Protein 7VKB (pdb70)

Radius of gyration: 20.87 Å; Cα contacts (8 Å, |Δi|>4): 615; chains: 2; bounding box: 50×52×62 Å

Nearest PDB structures (foldseek):
  7vkb-assembly1_A  TM=1.003E+00  e=1.085E-49  Legionella pneumophila subsp. pneumophila str. Philadelphia 1
  7wcf-assembly1_A  TM=9.765E-01  e=5.681E-43  Legionella pneumophila subsp. pneumophila str. Philadelphia 1
  7vkc-assembly1_A  TM=9.688E-01  e=3.274E-42  Legionella pneumophila subsp. pneumophila str. Philadelphia 1
  4pu4-assembly1_B  TM=8.091E-01  e=1.555E-13  Shewanella oneidensis MR-1
  4pu4-assembly1_A  TM=8.116E-01  e=9.500E-13  Shewanella oneidensis MR-1

Organism: Legionella pneumophila subsp. pneumophila (strain Philadelphia 1 / ATCC 33152 / DSM 7513) (NCBI:txid272624)

Secondary structure (DSSP, 8-state):
---GGGS--EEEEEETTTTEEEEESSS-SEEEE---SSSTTHHHHHHH--HHHHTT-----EEEEE-TTS-EEEEEE-SSEETTTEE-EEEEHHHHHT--STTTTS---HHHHHHHHH-SSHHHHHHHHHHHHHHHHHTT----GGG-EEEEETTEEEEPPP-S---HHHHSSS---S-SS-BTTBSSS--HHIIIIIIIIIIT---HHHHHHHHHHHHHHHHHHHHHHHTSSS----HHHHHHHHHHHHHTTTT-/-EEEEEETTEEEEEEEE-TTS-EEEEE-TT--SS-SS---TTSSEEEESSS-HHHHTTS-----HHHHHHS---TT-HHHHHHHHTTS-STTEEEEE--

InterPro domains:
  IPR012893 HipA-like, C-terminal [PF07804] (53-277)
  IPR052028 HipA Serine/Threonine-Protein Kinase [PTHR37419] (45-301)

Solvent-accessible surface area: 17505 Å² total

B-factor: mean 46.26, std 13.0, range [27.28, 160.45]

Sequence (355 aa):
KSVQGVQKKLSAKLKIKEGCFEIVDQYGQYILKPQSDIYPELPENEAITTLAKTIGLEVPVHGLVYSKDNSLTYFIKRFDRIGHNKKLALEDFAQLSGEDRHTKYKSSEKVIAVIEQFCTFPKIEFVKLFKLTLFNFLVGNEDHLKNFSLITKDRKISISPAYDLLNSTIAQKNTKEELALPLKGKKNNLTKSDFLKYFAIEKLGLNQNVIDGIVQEFHQVIPKWQELIGFSFLSQEQEKYLELLEQRCKRLNFFDRKAYVSVSGIKAGILEELQGGTYQFTYFEDYHGAPVSLTPLKNKVYDFDVFPPFFEGLLPEGILEALLRKYKIDKNDYFGQLILVGQDVVGAVTIEEIR

Structure (mmCIF, N/CA/C/O backbone):
data_7VKB
#
_entry.id   7VKB
#
_cell.length_a   45.220
_cell.length_b   45.220
_cell.length_c   394.550
_cell.angle_alpha   90.000
_cell.angle_beta   90.000
_cell.angle_gamma   90.000
#
_symmetry.space_group_name_H-M   'P 41 21 2'
#
loop_
_entity.id
_entity.type
_entity.pdbx_description
1 polymer 'HipA_C domain-containing protein'
2 polymer 'HipA (Persistence to inhibition of murein or DNA biosynthesis)'
3 non-polymer 'SODIUM ION'
4 non-polymer DI(HYDROXYETHYL)ETHER
5 water water
#
loop_
_atom_site.group_PDB
_atom_site.id
_atom_site.type_symbol
_atom_site.label_atom_id
_atom_site.label_alt_id
_atom_site.label_comp_id
_atom_site.label_asym_id
_atom_site.label_entity_id
_atom_site.label_seq_id
_atom_site.pdbx_PDB_ins_code
_atom_site.Cartn_x
_atom_site.Cartn_y
_atom_site.Cartn_z
_atom_site.occupancy
_atom_site.B_iso_or_equiv
_atom_site.auth_seq_id
_atom_site.auth_comp_id
_atom_site.auth_asym_id
_atom_site.auth_atom_id
_atom_site.pdbx_PDB_model_num
ATOM 1 N N . LYS A 1 57 ? 36.137 5.994 70.522 1.00 59.65 52 LYS A N 1
ATOM 2 C CA . LYS A 1 57 ? 37.331 6.592 69.942 1.00 59.70 52 LYS A CA 1
ATOM 3 C C . LYS A 1 57 ? 38.011 7.542 70.930 1.00 65.93 52 LYS A C 1
ATOM 4 O O . LYS A 1 57 ? 37.507 7.774 72.034 1.00 62.45 52 LYS A O 1
ATOM 18 N N . SER A 1 59 ? 38.352 10.983 71.903 1.00 55.69 54 SER A N 1
ATOM 19 C CA . SER A 1 59 ? 37.591 12.205 71.695 1.00 53.92 54 SER A CA 1
ATOM 20 C C . SER A 1 59 ? 38.351 13.388 72.285 1.00 54.07 54 SER A C 1
ATOM 21 O O . SER A 1 59 ? 38.934 13.290 73.369 1.00 51.60 54 SER A O 1
ATOM 24 N N . VAL A 1 60 ? 38.343 14.511 71.566 1.00 42.34 55 VAL A N 1
ATOM 25 C CA . VAL A 1 60 ? 39.036 15.695 72.062 1.00 43.08 55 VAL A CA 1
ATOM 26 C C . VAL A 1 60 ? 38.331 16.248 73.302 1.00 44.76 55 VAL A C 1
ATOM 27 O O . VAL A 1 60 ? 38.983 16.670 74.264 1.00 51.84 55 VAL A O 1
ATOM 31 N N . GLN A 1 61 ? 36.992 16.219 73.314 1.00 41.92 56 GLN A N 1
ATOM 32 C CA . GLN A 1 61 ? 36.217 16.768 74.426 1.00 50.67 56 GLN A CA 1
ATOM 33 C C . GLN A 1 61 ? 36.294 15.922 75.699 1.00 48.75 56 GLN A C 1
ATOM 34 O O . GLN A 1 61 ? 35.980 16.429 76.782 1.00 50.79 56 GLN A O 1
ATOM 36 N N . GLY A 1 62 ? 36.700 14.653 75.610 1.00 51.73 57 GLY A N 1
ATOM 37 C CA . GLY A 1 62 ? 36.797 13.843 76.821 1.00 49.30 57 GLY A CA 1
ATOM 38 C C . GLY A 1 62 ? 37.932 14.236 77.749 1.00 51.90 57 GLY A C 1
ATOM 39 O O . GLY A 1 62 ? 37.878 13.938 78.948 1.00 53.30 57 GLY A O 1
ATOM 40 N N . VAL A 1 63 ? 38.953 14.900 77.225 1.00 49.55 58 VAL A N 1
ATOM 41 C CA . VAL A 1 63 ? 40.145 15.252 77.989 1.00 44.68 58 VAL A CA 1
ATOM 42 C C . VAL A 1 63 ? 40.125 16.718 78.432 1.00 46.19 58 VAL A C 1
ATOM 43 O O . VAL A 1 63 ? 41.178 17.306 78.706 1.00 51.23 58 VAL A O 1
ATOM 47 N N . GLN A 1 64 ? 38.952 17.323 78.493 1.00 43.96 59 GLN A N 1
ATOM 48 C CA . GLN A 1 64 ? 38.822 18.697 78.944 1.00 48.53 59 GLN A CA 1
ATOM 49 C C . GLN A 1 64 ? 37.817 18.759 80.083 1.00 41.94 59 GLN A C 1
ATOM 50 O O . GLN A 1 64 ? 36.794 18.065 80.070 1.00 43.25 59 GLN A O 1
ATOM 56 N N . LYS A 1 65 ? 38.129 19.571 81.084 1.00 41.98 60 LYS A N 1
ATOM 57 C CA . LYS A 1 65 ? 37.233 19.743 82.216 1.00 43.25 60 LYS A CA 1
ATOM 58 C C . LYS A 1 65 ? 36.068 20.671 81.887 1.00 41.90 60 LYS A C 1
ATOM 59 O O . LYS A 1 65 ? 36.175 21.586 81.063 1.00 39.80 60 LYS A O 1
ATOM 65 N N . LYS A 1 66 ? 34.937 20.407 82.539 1.00 40.89 61 LYS A N 1
ATOM 66 C CA . LYS A 1 66 ? 33.745 21.254 82.499 1.00 36.09 61 LYS A CA 1
ATOM 67 C C . LYS A 1 66 ? 33.460 21.651 83.940 1.00 39.19 61 LYS A C 1
ATOM 68 O O . LYS A 1 66 ? 32.879 20.858 84.681 1.00 45.67 61 LYS A O 1
ATOM 74 N N . LEU A 1 67 ? 33.863 22.859 84.339 1.00 31.47 62 LEU A N 1
ATOM 75 C CA . LEU A 1 67 ? 33.762 23.302 85.725 1.00 35.82 62 LEU A CA 1
ATOM 76 C C . LEU A 1 67 ? 32.501 24.139 85.920 1.00 41.10 62 LEU A C 1
ATOM 77 O O . LEU A 1 67 ? 32.241 25.066 85.145 1.00 36.14 62 LEU A O 1
ATOM 82 N N . SER A 1 68 ? 31.727 23.823 86.960 1.00 32.70 63 SER A N 1
ATOM 83 C CA . SER A 1 68 ? 30.591 24.670 87.314 1.00 33.91 63 SER A CA 1
ATOM 84 C C . SER A 1 68 ? 31.080 25.998 87.870 1.00 34.61 63 SER A C 1
ATOM 85 O O . SER A 1 68 ? 32.096 26.062 88.562 1.00 40.16 63 SER A O 1
ATOM 88 N N . ALA A 1 69 ? 30.347 27.072 87.574 1.00 34.32 64 ALA A N 1
ATOM 89 C CA . ALA A 1 69 ? 30.778 28.372 88.065 1.00 35.88 64 ALA A CA 1
ATOM 90 C C . ALA A 1 69 ? 29.574 29.269 88.257 1.00 36.99 64 ALA A C 1
ATOM 91 O O . ALA A 1 69 ? 28.543 29.108 87.603 1.00 35.82 64 ALA A O 1
ATOM 93 N N . LYS A 1 70 ? 29.722 30.201 89.181 1.00 38.90 65 LYS A N 1
ATOM 94 C CA . LYS A 1 70 ? 28.769 31.275 89.404 1.00 43.07 65 LYS A CA 1
ATOM 95 C C . LYS A 1 70 ? 29.361 32.579 88.902 1.00 42.91 65 LYS A C 1
ATOM 96 O O . LYS A 1 70 ? 30.565 32.816 89.028 1.00 44.50 65 LYS A O 1
ATOM 102 N N . LEU A 1 71 ? 28.512 33.423 88.335 1.00 45.42 66 LEU A N 1
ATOM 103 C CA . LEU A 1 71 ? 28.916 34.767 87.949 1.00 49.12 66 LEU A CA 1
ATOM 104 C C . LEU A 1 71 ? 28.721 35.676 89.147 1.00 52.91 66 LEU A C 1
ATOM 105 O O . LEU A 1 71 ? 27.588 35.911 89.574 1.00 57.05 66 LEU A O 1
ATOM 110 N N . LYS A 1 72 ? 29.825 36.161 89.707 1.00 50.50 67 LYS A N 1
ATOM 111 C CA . LYS A 1 72 ? 29.750 37.200 90.728 1.00 65.08 67 LYS A CA 1
ATOM 112 C C . LYS A 1 72 ? 29.306 38.481 90.040 1.00 66.14 67 LYS A C 1
ATOM 113 O O . LYS A 1 72 ? 30.079 39.096 89.304 1.00 64.08 67 LYS A O 1
ATOM 119 N N . ILE A 1 73 ? 28.052 38.862 90.247 1.00 69.70 68 ILE A N 1
ATOM 120 C CA . ILE A 1 73 ? 27.451 39.930 89.455 1.00 73.24 68 ILE A CA 1
ATOM 121 C C . ILE A 1 73 ? 28.150 41.267 89.699 1.00 74.77 68 ILE A C 1
ATOM 122 O O . ILE A 1 73 ? 28.372 42.041 88.759 1.00 69.68 68 ILE A O 1
ATOM 127 N N . LYS A 1 74 ? 28.540 41.543 90.948 1.00 68.65 69 LYS A N 1
ATOM 128 C CA . LYS A 1 74 ? 29.091 42.855 91.288 1.00 70.09 69 LYS A CA 1
ATOM 129 C C . LYS A 1 74 ? 30.474 43.056 90.681 1.00 66.59 69 LYS A C 1
ATOM 130 O O . LYS A 1 74 ? 30.821 44.167 90.261 1.00 58.77 69 LYS A O 1
ATOM 136 N N . GLU A 1 75 ? 31.298 42.018 90.675 1.00 65.70 70 GLU A N 1
ATOM 137 C CA . GLU A 1 75 ? 32.504 42.051 89.872 1.00 69.53 70 GLU A CA 1
ATOM 138 C C . GLU A 1 75 ? 32.166 41.490 88.496 1.00 70.31 70 GLU A C 1
ATOM 139 O O . GLU A 1 75 ? 31.020 41.144 88.203 1.00 72.46 70 GLU A O 1
ATOM 145 N N . GLY A 1 76 ? 33.144 41.432 87.615 1.00 72.24 71 GLY A N 1
ATOM 146 C CA . GLY A 1 76 ? 32.845 40.838 86.330 1.00 67.46 71 GLY A CA 1
ATOM 147 C C . GLY A 1 76 ? 33.538 39.507 86.184 1.00 67.86 71 GLY A C 1
ATOM 148 O O . GLY A 1 76 ? 34.175 39.245 85.159 1.00 68.40 71 GLY A O 1
ATOM 149 N N . CYS A 1 77 ? 33.436 38.657 87.205 1.00 64.59 72 CYS A N 1
ATOM 150 C CA . CYS A 1 77 ? 34.290 37.483 87.267 1.00 61.89 72 CYS A CA 1
ATOM 151 C C . CYS A 1 77 ? 33.519 36.276 87.785 1.00 55.95 72 CYS A C 1
ATOM 152 O O . CYS A 1 77 ? 32.461 36.395 88.410 1.00 50.49 72 CYS A O 1
ATOM 155 N N . PHE A 1 78 ? 34.079 35.105 87.509 1.00 48.34 73 PHE A N 1
ATOM 156 C CA . PHE A 1 78 ? 33.459 33.828 87.824 1.00 45.75 73 PHE A CA 1
ATOM 157 C C . PHE A 1 78 ? 34.077 33.223 89.078 1.00 51.42 73 PHE A C 1
ATOM 158 O O . PHE A 1 78 ? 35.282 33.344 89.312 1.00 52.83 73 PHE A O 1
ATOM 166 N N . GLU A 1 79 ? 33.241 32.570 89.878 1.00 46.09 74 GLU A N 1
ATOM 167 C CA . GLU A 1 79 ? 33.681 31.744 90.996 1.00 51.42 74 GLU A CA 1
ATOM 168 C C . GLU A 1 79 ? 33.379 30.287 90.693 1.00 44.07 74 GLU A C 1
ATOM 169 O O . GLU A 1 79 ? 32.215 29.921 90.513 1.00 42.80 74 GLU A O 1
ATOM 175 N N . ILE A 1 80 ? 34.423 29.460 90.649 1.00 39.10 75 ILE A N 1
ATOM 176 C CA . ILE A 1 80 ? 34.242 28.034 90.412 1.00 39.72 75 ILE A CA 1
ATOM 177 C C . ILE A 1 80 ? 33.604 27.390 91.638 1.00 43.60 75 ILE A C 1
ATOM 178 O O . ILE A 1 80 ? 34.008 27.653 92.781 1.00 38.93 75 ILE A O 1
ATOM 183 N N . VAL A 1 81 ? 32.616 26.523 91.401 1.00 39.04 76 VAL A N 1
ATOM 184 C CA . VAL A 1 81 ? 31.909 25.807 92.454 1.00 40.76 76 VAL A CA 1
ATOM 185 C C . VAL A 1 81 ? 31.803 24.343 92.042 1.00 45.82 76 VAL A C 1
ATOM 186 O O . VAL A 1 81 ? 31.935 23.987 90.868 1.00 44.19 76 VAL A O 1
ATOM 190 N N . ASP A 1 82 ? 31.578 23.487 93.040 1.00 47.96 77 ASP A N 1
ATOM 191 C CA . ASP A 1 82 ? 31.285 22.081 92.773 1.00 50.31 77 ASP A CA 1
ATOM 192 C C . ASP A 1 82 ? 29.832 21.871 92.362 1.00 45.36 77 ASP A C 1
ATOM 193 O O . ASP A 1 82 ? 29.541 21.030 91.502 1.00 44.15 77 ASP A O 1
ATOM 198 N N . GLN A 1 83 ? 28.905 22.606 92.970 1.00 42.99 78 GLN A N 1
ATOM 199 C CA . GLN A 1 83 ? 27.487 22.427 92.683 1.00 42.57 78 GLN A CA 1
ATOM 200 C C . GLN A 1 83 ? 26.801 23.779 92.608 1.00 38.25 78 GLN A C 1
ATOM 201 O O . GLN A 1 83 ? 27.312 24.781 93.109 1.00 41.65 78 GLN A O 1
ATOM 207 N N . TYR A 1 84 ? 25.615 23.777 91.985 1.00 40.53 79 TYR A N 1
ATOM 208 C CA . TYR A 1 84 ? 24.675 24.906 92.015 1.00 42.32 79 TYR A CA 1
ATOM 209 C C . TYR A 1 84 ? 25.184 26.109 91.218 1.00 43.04 79 TYR A C 1
ATOM 210 O O . TYR A 1 84 ? 24.948 27.260 91.592 1.00 42.51 79 TYR A O 1
ATOM 219 N N . GLY A 1 85 ? 25.853 25.847 90.091 1.00 42.92 80 GLY A N 1
ATOM 220 C CA . GLY A 1 85 ? 26.357 26.896 89.233 1.00 36.45 80 GLY A CA 1
ATOM 221 C C . GLY A 1 85 ? 25.435 27.190 88.054 1.00 42.55 80 GLY A C 1
ATOM 222 O O . GLY A 1 85 ? 24.517 26.438 87.745 1.00 38.64 80 GLY A O 1
ATOM 223 N N . GLN A 1 86 ? 25.675 28.329 87.403 1.00 40.80 81 GLN A N 1
ATOM 224 C CA . GLN A 1 86 ? 24.883 28.727 86.244 1.00 36.80 81 GLN A CA 1
ATOM 225 C C . GLN A 1 86 ? 25.705 28.833 84.973 1.00 38.29 81 GLN A C 1
ATOM 226 O O . GLN A 1 86 ? 25.131 29.033 83.900 1.00 36.92 81 GLN A O 1
ATOM 232 N N . TYR A 1 87 ? 27.021 28.682 85.061 1.00 34.89 82 TYR A N 1
ATOM 233 C CA . TYR A 1 87 ? 27.911 28.726 83.916 1.00 36.06 82 TYR A CA 1
ATOM 234 C C . TYR A 1 87 ? 28.767 27.478 83.917 1.00 35.00 82 TYR A C 1
ATOM 235 O O . TYR A 1 87 ? 28.961 26.843 84.960 1.00 34.39 82 TYR A O 1
ATOM 244 N N . ILE A 1 88 ? 29.305 27.132 82.749 1.00 31.42 83 ILE A N 1
ATOM 245 C CA . ILE A 1 88 ? 30.339 26.108 82.676 1.00 32.37 83 ILE A CA 1
ATOM 246 C C . ILE A 1 88 ? 31.618 26.766 82.198 1.00 33.51 83 ILE A C 1
ATOM 247 O O . ILE A 1 88 ? 31.592 27.571 81.253 1.00 31.89 83 ILE A O 1
ATOM 252 N N . LEU A 1 89 ? 32.729 26.441 82.861 1.00 30.63 84 LEU A N 1
ATOM 253 C CA . LEU A 1 89 ? 34.049 26.916 82.470 1.00 34.78 84 LEU A CA 1
ATOM 254 C C . LEU A 1 89 ? 34.867 25.745 81.936 1.00 33.89 84 LEU A C 1
ATOM 255 O O . LEU A 1 89 ? 34.922 24.685 82.569 1.00 34.26 84 LEU A O 1
ATOM 260 N N . LYS A 1 90 ? 35.522 25.946 80.792 1.00 34.82 85 LYS A N 1
ATOM 261 C CA . LYS A 1 90 ? 36.375 24.925 80.183 1.00 32.90 85 LYS A CA 1
ATOM 262 C C . LYS A 1 90 ? 37.793 25.463 80.022 1.00 32.76 85 LYS A C 1
ATOM 263 O O . LYS A 1 90 ? 38.075 26.228 79.081 1.00 34.79 85 LYS A O 1
ATOM 269 N N . PRO A 1 91 ? 38.702 25.110 80.912 1.00 35.70 86 PRO A N 1
ATOM 270 C CA . PRO A 1 91 ? 40.073 25.615 80.846 1.00 31.40 86 PRO A CA 1
ATOM 271 C C . PRO A 1 91 ? 40.860 24.800 79.834 1.00 35.25 86 PRO A C 1
ATOM 272 O O . PRO A 1 91 ? 40.346 23.856 79.233 1.00 37.08 86 PRO A O 1
ATOM 276 N N . GLN A 1 92 ? 42.122 25.186 79.653 1.00 34.15 87 GLN A N 1
ATOM 277 C CA . GLN A 1 92 ? 42.998 24.473 78.737 1.00 33.09 87 GLN A CA 1
ATOM 278 C C . GLN A 1 92 ? 43.069 22.988 79.085 1.00 39.90 87 GLN A C 1
ATOM 279 O O . GLN A 1 92 ? 42.979 22.586 80.250 1.00 35.41 87 GLN A O 1
ATOM 285 N N . SER A 1 93 ? 43.220 22.175 78.048 1.00 38.44 88 SER A N 1
ATOM 286 C CA . SER A 1 93 ? 43.554 20.769 78.179 1.00 36.59 88 SER A CA 1
ATOM 287 C C . SER A 1 93 ? 45.066 20.630 78.142 1.00 39.79 88 SER A C 1
ATOM 288 O O . SER A 1 93 ? 45.744 21.355 77.409 1.00 41.10 88 SER A O 1
ATOM 291 N N . ASP A 1 94 ? 45.600 19.698 78.930 1.00 42.43 89 ASP A N 1
ATOM 292 C CA . ASP A 1 94 ? 47.009 19.367 78.762 1.00 46.28 89 ASP A CA 1
ATOM 293 C C . ASP A 1 94 ? 47.242 18.342 77.663 1.00 42.62 89 ASP A C 1
ATOM 294 O O . ASP A 1 94 ? 48.396 18.054 77.333 1.00 49.49 89 ASP A O 1
ATOM 299 N N . ILE A 1 95 ? 46.187 17.806 77.063 1.00 41.06 90 ILE A N 1
ATOM 300 C CA . ILE A 1 95 ? 46.340 16.782 76.044 1.00 39.34 90 ILE A CA 1
ATOM 301 C C . ILE A 1 95 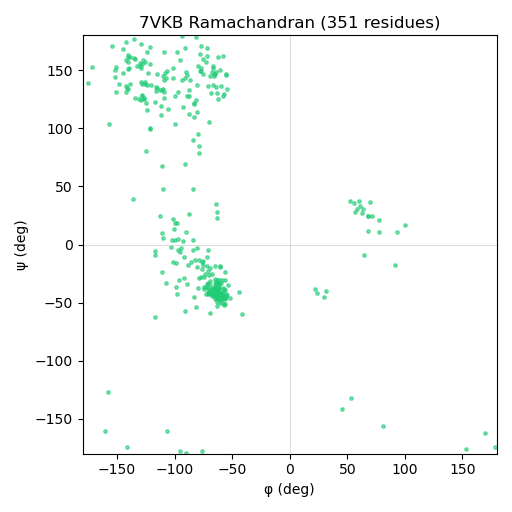? 46.264 17.376 74.644 1.00 41.02 90 ILE A C 1
ATOM 302 O O . ILE A 1 95 ? 47.073 17.031 73.786 1.00 39.34 90 ILE A O 1
ATOM 307 N N . TYR A 1 96 ? 45.327 18.294 74.404 1.00 36.84 91 TYR A N 1
ATOM 308 C CA . TYR A 1 96 ? 45.137 18.910 73.091 1.00 38.49 91 TYR A CA 1
ATOM 309 C C . TYR A 1 96 ? 45.259 20.431 73.169 1.00 39.34 91 TYR A C 1
ATOM 310 O O . TYR A 1 96 ? 44.868 21.040 74.172 1.00 37.93 91 TYR A O 1
ATOM 319 N N . PRO A 1 97 ? 45.769 21.074 72.112 1.00 36.36 92 PRO A N 1
ATOM 320 C CA . PRO A 1 97 ? 46.072 22.514 72.176 1.00 38.98 92 PRO A CA 1
ATOM 321 C C . PRO A 1 97 ? 44.911 23.446 71.850 1.00 38.40 92 PRO A C 1
ATOM 322 O O . PRO A 1 97 ? 44.096 23.190 70.958 1.00 33.66 92 PRO A O 1
ATOM 326 N N . GLU A 1 98 ? 44.852 24.556 72.607 1.00 34.63 93 GLU A N 1
ATOM 327 C CA . GLU A 1 98 ? 43.987 25.703 72.304 1.00 34.23 93 GLU A CA 1
ATOM 328 C C . GLU A 1 98 ? 42.502 25.351 72.286 1.00 33.38 93 GLU A C 1
ATOM 329 O O . GLU A 1 98 ? 41.736 25.939 71.523 1.00 31.53 93 GLU A O 1
ATOM 335 N N . LEU A 1 99 ? 42.060 24.404 73.114 1.00 32.75 94 LEU A N 1
ATOM 336 C CA . LEU A 1 99 ? 40.644 24.050 73.014 1.00 31.67 94 LEU A CA 1
ATOM 337 C C . LEU A 1 99 ? 39.725 25.198 73.431 1.00 32.52 94 LEU A C 1
ATOM 338 O O . LEU A 1 99 ? 38.665 25.384 72.803 1.00 32.59 94 LEU A O 1
ATOM 343 N N . PRO A 1 100 ? 40.055 25.989 74.458 1.00 30.59 95 PRO A N 1
ATOM 344 C CA . PRO A 1 100 ? 39.157 27.122 74.782 1.00 30.68 95 PRO A CA 1
ATOM 345 C C . PRO A 1 100 ? 39.030 28.146 73.661 1.00 34.00 95 PRO A C 1
ATOM 346 O O . PRO A 1 100 ? 37.902 28.537 73.317 1.00 33.67 95 PRO A O 1
ATOM 350 N N . GLU A 1 101 ? 40.153 28.574 73.059 1.00 32.27 96 GLU A N 1
ATOM 351 C CA . GLU A 1 101 ? 40.063 29.534 71.966 1.00 32.75 96 GLU A CA 1
ATOM 352 C C . GLU A 1 101 ? 39.357 28.929 70.758 1.00 31.01 96 GLU A C 1
ATOM 353 O O . GLU A 1 101 ? 38.618 29.619 70.051 1.00 33.07 96 GLU A O 1
ATOM 359 N N . ASN A 1 102 ? 39.586 27.646 70.510 1.00 33.40 97 ASN A N 1
ATOM 360 C CA . ASN A 1 102 ? 38.937 26.959 69.404 1.00 30.13 97 ASN A CA 1
ATOM 361 C C . ASN A 1 102 ? 37.425 26.926 69.607 1.00 32.20 97 ASN A C 1
ATOM 362 O O . ASN A 1 102 ? 36.651 27.290 68.716 1.00 31.02 97 ASN A O 1
ATOM 367 N N . GLU A 1 103 ? 36.988 26.511 70.790 1.00 30.47 98 GLU A N 1
ATOM 368 C CA . GLU A 1 103 ? 35.558 26.521 71.091 1.00 31.27 98 GLU A CA 1
ATOM 369 C C . GLU A 1 103 ? 34.954 27.918 71.034 1.00 29.75 98 GLU A C 1
ATOM 370 O O . GLU A 1 103 ? 33.837 28.093 70.522 1.00 33.15 98 GLU A O 1
ATOM 376 N N . ALA A 1 104 ? 35.643 28.930 71.571 1.00 31.14 99 ALA A N 1
ATOM 377 C CA . ALA A 1 104 ? 35.063 30.269 71.560 1.00 36.36 99 ALA A CA 1
ATOM 378 C C . ALA A 1 104 ? 34.827 30.754 70.131 1.00 33.82 99 ALA A C 1
ATOM 379 O O . ALA A 1 104 ? 33.746 31.253 69.803 1.00 34.67 99 ALA A O 1
ATOM 381 N N . ILE A 1 105 ? 35.812 30.589 69.243 1.00 32.66 100 ILE A N 1
ATOM 382 C CA . ILE A 1 105 ? 35.593 31.097 67.892 1.00 33.64 100 ILE A CA 1
ATOM 383 C C . ILE A 1 105 ? 34.591 30.229 67.134 1.00 34.38 100 ILE A C 1
ATOM 384 O O . ILE A 1 105 ? 33.791 30.744 66.343 1.00 32.47 100 ILE A O 1
ATOM 389 N N . THR A 1 106 ? 34.610 28.910 67.344 1.00 28.92 101 THR A N 1
ATOM 390 C CA . THR A 1 106 ? 33.659 28.057 66.627 1.00 31.11 101 THR A CA 1
ATOM 391 C C . THR A 1 106 ? 32.228 28.392 67.008 1.00 34.73 101 THR A C 1
ATOM 392 O O . THR A 1 106 ? 31.333 28.426 66.158 1.00 28.29 101 THR A O 1
ATOM 404 N N . THR A 1 108 ? 31.160 31.220 67.980 1.00 31.21 103 THR A N 1
ATOM 405 C CA . THR A 1 108 ? 30.848 32.495 67.344 1.00 31.97 103 THR A CA 1
ATOM 406 C C . THR A 1 108 ? 30.570 32.342 65.847 1.00 33.30 103 THR A C 1
ATOM 407 O O . THR A 1 108 ? 29.687 33.014 65.304 1.00 33.87 103 THR A O 1
ATOM 411 N N . LEU A 1 109 ? 31.314 31.474 65.159 1.00 32.99 104 LEU A N 1
ATOM 412 C CA . LEU A 1 109 ? 31.007 31.206 63.760 1.00 30.80 104 LEU A CA 1
ATOM 413 C C . LEU A 1 109 ? 29.585 30.664 63.619 1.00 32.31 104 LEU A C 1
ATOM 414 O O . LEU A 1 109 ? 28.849 31.060 62.706 1.00 31.64 104 LEU A O 1
ATOM 419 N N . ALA A 1 110 ? 29.191 29.756 64.521 1.00 31.19 105 ALA A N 1
ATOM 420 C CA . ALA A 1 110 ? 27.838 29.200 64.504 1.00 31.15 105 ALA A CA 1
ATOM 421 C C . ALA A 1 110 ? 26.800 30.291 64.665 1.00 30.49 105 ALA A C 1
ATOM 422 O O . ALA A 1 110 ? 25.755 30.275 64.004 1.00 34.70 105 ALA A O 1
ATOM 424 N N . LYS A 1 111 ? 27.067 31.246 65.560 1.00 35.74 106 LYS A N 1
ATOM 425 C CA . LYS A 1 111 ? 26.137 32.342 65.762 1.00 36.42 106 LYS A CA 1
ATOM 426 C C . LYS A 1 111 ? 26.016 33.196 64.509 1.00 38.97 106 LYS A C 1
ATOM 427 O O . LYS A 1 111 ? 24.925 33.678 64.193 1.00 35.24 106 LYS A O 1
ATOM 433 N N . THR A 1 112 ? 27.122 33.362 63.767 1.00 38.38 107 THR A N 1
ATOM 434 C CA . THR A 1 112 ? 27.134 34.210 62.581 1.00 37.44 107 THR A CA 1
ATOM 435 C C . THR A 1 112 ? 26.322 33.613 61.441 1.00 42.00 107 THR A C 1
ATOM 436 O O . THR A 1 112 ? 25.732 34.360 60.654 1.00 39.94 107 THR A O 1
ATOM 440 N N . ILE A 1 113 ? 26.258 32.281 61.337 1.00 36.96 108 ILE A N 1
ATOM 441 C CA . ILE A 1 113 ? 25.391 31.657 60.341 1.00 38.04 108 ILE A CA 1
ATOM 442 C C . ILE A 1 113 ? 23.952 31.506 60.822 1.00 38.36 108 ILE A C 1
ATOM 443 O O . ILE A 1 113 ? 23.116 30.968 60.087 1.00 39.82 108 ILE A O 1
ATOM 448 N N . GLY A 1 114 ? 23.612 32.000 62.012 1.00 40.35 109 GLY A N 1
ATOM 449 C CA . GLY A 1 114 ? 22.221 31.992 62.435 1.00 42.86 109 GLY A CA 1
ATOM 450 C C . GLY A 1 114 ? 21.785 30.799 63.259 1.00 39.36 109 GLY A C 1
ATOM 451 O O . GLY A 1 114 ? 20.577 30.620 63.483 1.00 42.43 109 GLY A O 1
ATOM 452 N N . LEU A 1 115 ? 22.713 29.978 63.717 1.00 34.68 110 LEU A N 1
ATOM 453 C CA . LEU A 1 115 ? 22.347 28.986 64.710 1.00 36.92 110 LEU A CA 1
ATOM 454 C C . LEU A 1 115 ? 22.114 29.665 66.057 1.00 40.04 110 LEU A C 1
ATOM 455 O O . LEU A 1 115 ? 22.594 30.772 66.316 1.00 39.03 110 LEU A O 1
ATOM 460 N N . GLU A 1 116 ? 21.332 28.998 66.909 1.00 33.29 111 GLU A N 1
ATOM 461 C CA . GLU A 1 116 ? 21.017 29.510 68.239 1.00 37.67 111 GLU A CA 1
ATOM 462 C C . GLU A 1 116 ? 22.181 29.197 69.162 1.00 35.91 111 GLU A C 1
ATOM 463 O O . GLU A 1 116 ? 22.471 28.024 69.420 1.00 37.26 111 GLU A O 1
ATOM 469 N N . VAL A 1 117 ? 22.860 30.231 69.640 1.00 30.71 112 VAL A N 1
ATOM 470 C CA . VAL A 1 117 ? 24.092 30.049 70.403 1.00 34.45 112 VAL A CA 1
ATOM 471 C C . VAL A 1 117 ? 23.966 30.831 71.703 1.00 33.60 112 VAL A C 1
ATOM 472 O O . VAL A 1 117 ? 23.616 32.020 71.664 1.00 39.49 112 VAL A O 1
ATOM 476 N N . PRO A 1 118 ? 24.208 30.229 72.865 1.00 32.87 113 PRO A N 1
ATOM 477 C CA . PRO A 1 118 ? 24.109 30.986 74.117 1.00 34.81 113 PRO A CA 1
ATOM 478 C C . PRO A 1 118 ? 25.332 31.872 74.332 1.00 36.50 113 PRO A C 1
ATOM 479 O O . PRO A 1 118 ? 26.327 31.809 73.612 1.00 36.75 113 PRO A O 1
ATOM 483 N N . VAL A 1 119 ? 25.221 32.725 75.350 1.00 34.49 114 VAL A N 1
ATOM 484 C CA . VAL A 1 119 ? 26.343 33.562 75.746 1.00 36.55 114 VAL A CA 1
ATOM 485 C C . VAL A 1 119 ? 27.564 32.692 76.021 1.00 37.20 114 VAL A C 1
ATOM 486 O O . VAL A 1 119 ? 27.485 31.656 76.691 1.00 35.81 114 VAL A O 1
ATOM 490 N N . HIS A 1 120 ? 28.702 33.116 75.486 1.00 34.54 115 HIS A N 1
ATOM 491 C CA . HIS A 1 120 ? 29.955 32.397 75.644 1.00 34.07 115 HIS A CA 1
ATOM 492 C C . HIS A 1 120 ? 31.083 33.408 75.505 1.00 33.62 115 HIS A C 1
ATOM 493 O O . HIS A 1 120 ? 30.868 34.556 75.112 1.00 39.64 115 HIS A O 1
ATOM 500 N N . GLY A 1 121 ? 32.294 32.970 75.804 1.00 36.06 116 GLY A N 1
ATOM 501 C CA . GLY A 1 121 ? 33.417 33.878 75.700 1.00 38.24 116 GLY A CA 1
ATOM 502 C C . GLY A 1 121 ? 34.651 33.262 76.312 1.00 35.65 116 GLY A C 1
ATOM 503 O O . GLY A 1 121 ? 34.730 32.048 76.490 1.00 32.88 116 GLY A O 1
ATOM 504 N N . LEU A 1 122 ? 35.617 34.118 76.605 1.00 36.92 117 LEU A N 1
ATOM 505 C CA . LEU A 1 122 ? 36.870 33.695 77.201 1.00 37.19 117 LEU A CA 1
ATOM 506 C C . LEU A 1 122 ? 37.150 34.551 78.422 1.00 38.18 117 LEU A C 1
ATOM 507 O O . LEU A 1 122 ? 36.742 35.713 78.488 1.00 44.37 117 LEU A O 1
ATOM 512 N N . VAL A 1 123 ? 37.872 33.971 79.377 1.00 36.58 118 VAL A N 1
ATOM 513 C CA . VAL A 1 123 ? 38.381 34.713 80.525 1.00 41.10 118 VAL A CA 1
ATOM 514 C C . VAL A 1 123 ? 39.790 34.222 80.820 1.00 43.34 118 VAL A C 1
ATOM 515 O O . VAL A 1 123 ? 40.218 33.171 80.340 1.00 41.92 118 VAL A O 1
ATOM 519 N N . TYR A 1 124 ? 40.523 35.013 81.600 1.00 45.14 119 TYR A N 1
ATOM 520 C CA . TYR A 1 124 ? 41.883 34.670 82.002 1.00 50.34 119 TYR A CA 1
ATOM 521 C C . TYR A 1 124 ? 41.838 33.829 83.273 1.00 53.38 119 TYR A C 1
ATOM 522 O O . TYR A 1 124 ? 41.204 34.219 84.256 1.00 56.18 119 TYR A O 1
ATOM 531 N N . SER A 1 125 ? 42.497 32.675 83.258 1.00 50.67 120 SER A N 1
ATOM 532 C CA . SER A 1 125 ? 42.589 31.898 84.483 1.00 57.84 120 SER A CA 1
ATOM 533 C C . SER A 1 125 ? 43.884 32.261 85.208 1.00 61.11 120 SER A C 1
ATOM 534 O O . SER A 1 125 ? 44.678 33.082 84.738 1.00 55.32 120 SER A O 1
ATOM 537 N N . LYS A 1 126 ? 44.099 31.631 86.368 1.00 62.28 121 LYS A N 1
ATOM 538 C CA . LYS A 1 126 ? 45.211 32.006 87.240 1.00 65.50 121 LYS A CA 1
ATOM 539 C C . LYS A 1 126 ? 46.550 31.935 86.516 1.00 63.21 121 LYS A C 1
ATOM 540 O O . LYS A 1 126 ? 47.411 32.802 86.700 1.00 68.54 121 LYS A O 1
ATOM 542 N N . ASP A 1 127 ? 46.730 30.922 85.667 1.00 59.05 122 ASP A N 1
ATOM 543 C CA . ASP A 1 127 ? 47.998 30.638 85.003 1.00 61.85 122 ASP A CA 1
ATOM 544 C C . ASP A 1 127 ? 48.173 31.390 83.685 1.00 64.13 122 ASP A C 1
ATOM 545 O O . ASP A 1 127 ? 48.904 30.912 82.803 1.00 67.37 122 ASP A O 1
ATOM 550 N N . ASN A 1 128 ? 47.523 32.550 83.533 1.00 62.03 123 ASN A N 1
ATOM 551 C CA . ASN A 1 128 ? 47.562 33.384 82.329 1.00 65.01 123 ASN A CA 1
ATOM 552 C C . ASN A 1 128 ? 46.950 32.742 81.089 1.00 64.03 123 ASN A C 1
ATOM 553 O O . ASN A 1 128 ? 46.783 33.422 80.070 1.00 69.03 123 ASN A O 1
ATOM 558 N N . SER A 1 129 ? 46.609 31.458 81.137 1.00 58.51 124 SER A N 1
ATOM 559 C CA . SER A 1 129 ? 45.994 30.886 79.949 1.00 51.35 124 SER A CA 1
ATOM 560 C C . SER A 1 129 ? 44.527 31.298 79.865 1.00 51.61 124 SER A C 1
ATOM 561 O O . SER A 1 129 ? 43.923 31.767 80.834 1.00 48.03 124 SER A O 1
ATOM 564 N N . LEU A 1 130 ? 43.956 31.120 78.684 1.00 39.49 125 LEU A N 1
ATOM 565 C CA . LEU A 1 130 ? 42.561 31.465 78.452 1.00 39.44 125 LEU A CA 1
ATOM 566 C C . LEU A 1 130 ? 41.659 30.286 78.781 1.00 40.52 125 LEU A C 1
ATOM 567 O O . LEU A 1 130 ? 42.018 29.124 78.563 1.00 35.13 125 LEU A O 1
ATOM 572 N N . THR A 1 131 ? 40.476 30.596 79.290 1.00 39.34 126 THR A N 1
ATOM 573 C CA . THR A 1 131 ? 39.490 29.591 79.654 1.00 30.22 126 THR A CA 1
ATOM 574 C C . THR A 1 131 ? 38.180 29.980 78.998 1.00 32.41 126 THR A C 1
ATOM 575 O O . THR A 1 131 ? 37.843 31.164 78.925 1.00 32.05 126 THR A O 1
ATOM 579 N N . TYR A 1 132 ? 37.464 28.993 78.480 1.00 30.01 127 TYR A N 1
ATOM 580 C CA . TYR A 1 132 ? 36.204 29.263 77.809 1.00 28.21 127 TYR A CA 1
ATOM 581 C C . TYR A 1 132 ? 35.074 29.213 78.832 1.00 29.51 127 TYR A C 1
ATOM 582 O O . TYR A 1 132 ? 35.150 28.487 79.827 1.00 31.59 127 TYR A O 1
ATOM 591 N N . PHE A 1 133 ? 34.036 30.020 78.603 1.00 31.15 128 PHE A N 1
ATOM 592 C CA . PHE A 1 133 ? 32.833 29.908 79.413 1.00 31.79 128 PHE A CA 1
ATOM 593 C C . PHE A 1 133 ? 31.605 29.884 78.522 1.00 35.80 128 PHE A C 1
ATOM 594 O O . PHE A 1 133 ? 31.607 30.411 77.401 1.00 34.80 128 PHE A O 1
ATOM 602 N N . ILE A 1 134 ? 30.557 29.252 79.037 1.00 33.94 129 ILE A N 1
ATOM 603 C CA . ILE A 1 134 ? 29.257 29.213 78.387 1.00 34.81 129 ILE A CA 1
ATOM 604 C C . ILE A 1 134 ? 28.194 29.396 79.465 1.00 33.00 129 ILE A C 1
ATOM 605 O O . ILE A 1 134 ? 28.312 28.848 80.565 1.00 35.62 129 ILE A O 1
ATOM 610 N N . LYS A 1 135 ? 27.177 30.192 79.165 1.00 32.49 130 LYS A N 1
ATOM 611 C CA . LYS A 1 135 ? 26.058 30.374 80.079 1.00 34.71 130 LYS A CA 1
ATOM 612 C C . LYS A 1 135 ? 25.091 29.207 79.859 1.00 38.00 130 LYS A C 1
ATOM 613 O O . LYS A 1 135 ? 24.612 28.997 78.737 1.00 36.98 130 LYS A O 1
ATOM 619 N N . ARG A 1 136 ? 24.819 28.445 80.923 1.00 35.88 131 ARG A N 1
ATOM 620 C CA . ARG A 1 136 ? 23.955 27.274 80.829 1.00 38.25 131 ARG A CA 1
ATOM 621 C C . ARG A 1 136 ? 22.543 27.677 80.448 1.00 39.49 131 ARG A C 1
ATOM 622 O O . ARG A 1 136 ? 21.990 28.630 81.008 1.00 36.86 131 ARG A O 1
ATOM 630 N N . PHE A 1 137 ? 21.952 26.941 79.509 1.00 36.62 132 PHE A N 1
ATOM 631 C CA . PHE A 1 137 ? 20.581 27.218 79.087 1.00 38.08 132 PHE A CA 1
ATOM 632 C C . PHE A 1 137 ? 19.563 26.357 79.812 1.00 37.22 132 PHE A C 1
ATOM 633 O O . PHE A 1 137 ? 18.358 26.582 79.645 1.00 40.44 132 PHE A O 1
ATOM 641 N N . ASP A 1 138 ? 20.009 25.394 80.620 1.00 36.46 133 ASP A N 1
ATOM 642 C CA . ASP A 1 138 ? 19.129 24.682 81.541 1.00 37.51 133 ASP A CA 1
ATOM 643 C C . ASP A 1 138 ? 19.049 25.365 82.901 1.00 39.95 133 ASP A C 1
ATOM 644 O O . ASP A 1 138 ? 18.477 24.802 83.846 1.00 39.73 133 ASP A O 1
ATOM 649 N N . ARG A 1 139 ? 19.569 26.585 83.006 1.00 39.34 134 ARG A N 1
ATOM 650 C CA . ARG A 1 139 ? 19.490 27.372 84.227 1.00 42.78 134 ARG A CA 1
ATOM 651 C C . ARG A 1 139 ? 18.997 28.765 83.867 1.00 46.52 134 ARG A C 1
ATOM 652 O O . ARG A 1 139 ? 19.567 29.426 82.993 1.00 44.69 134 ARG A O 1
ATOM 660 N N . ILE A 1 140 ? 17.922 29.198 84.527 1.00 46.10 135 ILE A N 1
ATOM 661 C CA . ILE A 1 140 ? 17.266 30.463 84.229 1.00 54.74 135 ILE A CA 1
ATOM 662 C C . ILE A 1 140 ? 16.813 31.080 85.545 1.00 56.32 135 ILE A C 1
ATOM 663 O O . ILE A 1 140 ? 16.662 30.395 86.562 1.00 58.61 135 ILE A O 1
ATOM 668 N N . GLY A 1 141 ? 16.597 32.393 85.514 1.00 60.89 136 GLY A N 1
ATOM 669 C CA . GLY A 1 141 ? 16.089 33.111 86.675 1.00 69.70 136 GLY A CA 1
ATOM 670 C C . GLY A 1 141 ? 16.749 32.757 87.996 1.00 72.96 136 GLY A C 1
ATOM 671 O O . GLY A 1 141 ? 17.967 32.533 88.061 1.00 67.02 136 GLY A O 1
ATOM 672 N N . HIS A 1 142 ? 15.953 32.688 89.061 1.00 68.26 137 HIS A N 1
ATOM 673 C CA . HIS A 1 142 ? 16.465 32.381 90.393 1.00 75.97 137 HIS A CA 1
ATOM 674 C C . HIS A 1 142 ? 16.204 30.911 90.691 1.00 74.15 137 HIS A C 1
ATOM 675 O O . HIS A 1 142 ? 15.074 30.521 91.001 1.00 73.50 137 HIS A O 1
ATOM 682 N N . ASN A 1 143 ? 17.261 30.099 90.592 1.00 66.48 138 ASN A N 1
ATOM 683 C CA . ASN A 1 143 ? 17.221 28.683 90.961 1.00 69.32 138 ASN A CA 1
ATOM 684 C C . ASN A 1 143 ? 16.142 27.924 90.197 1.00 62.07 138 ASN A C 1
ATOM 685 O O . ASN A 1 143 ? 15.594 26.935 90.692 1.00 60.78 138 ASN A O 1
ATOM 690 N N . LYS A 1 144 ? 15.820 28.391 88.993 1.00 61.79 139 LYS A N 1
ATOM 691 C CA . LYS A 1 144 ? 14.893 27.699 88.112 1.00 53.40 139 LYS A CA 1
ATOM 692 C C . LYS A 1 144 ? 15.673 26.946 87.040 1.00 50.81 139 LYS A C 1
ATOM 693 O O . LYS A 1 144 ? 16.791 27.322 86.675 1.00 43.50 139 LYS A O 1
ATOM 699 N N . LYS A 1 145 ? 15.081 25.862 86.559 1.00 39.24 140 LYS A N 1
ATOM 700 C CA . LYS A 1 145 ? 15.732 24.969 85.607 1.00 41.07 140 LYS A CA 1
ATOM 701 C C . LYS A 1 145 ? 14.797 24.707 84.435 1.00 48.52 140 LYS A C 1
ATOM 702 O O . LYS A 1 145 ? 13.574 24.784 84.577 1.00 47.73 140 LYS A O 1
ATOM 708 N N . LEU A 1 146 ? 15.381 24.400 83.270 1.00 40.24 141 LEU A N 1
ATOM 709 C CA . LEU A 1 146 ? 14.639 23.884 82.126 1.00 41.24 141 LEU A CA 1
ATOM 710 C C . LEU A 1 146 ? 15.014 22.420 81.902 1.00 45.38 141 LEU A C 1
ATOM 711 O O . LEU A 1 146 ? 16.170 22.028 82.115 1.00 39.19 141 LEU A O 1
ATOM 716 N N . ALA A 1 147 ? 14.037 21.618 81.470 1.00 42.03 142 ALA A N 1
ATOM 717 C CA . ALA A 1 147 ? 14.294 20.229 81.113 1.00 40.91 142 ALA A CA 1
ATOM 718 C C . ALA A 1 147 ? 15.190 20.150 79.876 1.00 38.60 142 ALA A C 1
ATOM 719 O O . ALA A 1 147 ? 15.007 20.884 78.902 1.00 36.02 142 ALA A O 1
ATOM 721 N N . LEU A 1 148 ? 16.164 19.248 79.917 1.00 36.21 143 LEU A N 1
ATOM 722 C CA . LEU A 1 148 ? 17.149 19.119 78.846 1.00 34.99 143 LEU A CA 1
ATOM 723 C C . LEU A 1 148 ? 17.590 17.668 78.813 1.00 38.54 143 LEU A C 1
ATOM 724 O O . LEU A 1 148 ? 17.936 17.109 79.852 1.00 39.26 143 LEU A O 1
ATOM 729 N N . GLU A 1 149 ? 17.590 17.066 77.628 1.00 38.30 144 GLU A N 1
ATOM 730 C CA . GLU A 1 149 ? 17.873 15.646 77.494 1.00 34.81 144 GLU A CA 1
ATOM 731 C C . GLU A 1 149 ? 18.705 15.441 76.234 1.00 37.72 144 GLU A C 1
ATOM 732 O O . GLU A 1 149 ? 18.379 16.002 75.188 1.00 34.48 144 GLU A O 1
ATOM 738 N N . ASP A 1 150 ? 19.769 14.643 76.320 1.00 34.60 145 ASP A N 1
ATOM 739 C CA . ASP A 1 150 ? 20.560 14.444 75.112 1.00 32.34 145 ASP A CA 1
ATOM 740 C C . ASP A 1 150 ? 20.038 13.233 74.334 1.00 34.31 145 ASP A C 1
ATOM 741 O O . ASP A 1 150 ? 19.194 12.468 74.809 1.00 36.11 145 ASP A O 1
ATOM 746 N N . PHE A 1 151 ? 20.526 13.080 73.097 1.00 32.66 146 PHE A N 1
ATOM 747 C CA . PHE A 1 151 ? 19.941 12.070 72.230 1.00 30.72 146 PHE A CA 1
ATOM 748 C C . PHE A 1 151 ? 20.364 10.663 72.607 1.00 33.42 146 PHE A C 1
ATOM 749 O O . PHE A 1 151 ? 19.702 9.708 72.193 1.00 37.47 146 PHE A O 1
ATOM 757 N N . ALA A 1 152 ? 21.434 10.498 73.389 1.00 32.85 147 ALA A N 1
ATOM 758 C CA . ALA A 1 152 ? 21.677 9.171 73.937 1.00 32.01 147 ALA A CA 1
ATOM 759 C C . ALA A 1 152 ? 20.577 8.807 74.922 1.00 36.07 147 ALA A C 1
ATOM 760 O O . ALA A 1 152 ? 20.060 7.685 74.899 1.00 37.32 147 ALA A O 1
ATOM 762 N N . GLN A 1 153 ? 20.188 9.758 75.781 1.00 34.87 148 GLN A N 1
ATOM 763 C CA . GLN A 1 153 ? 19.083 9.512 76.706 1.00 39.79 148 GLN A CA 1
ATOM 764 C C . GLN A 1 153 ? 17.790 9.244 75.959 1.00 42.84 148 GLN A C 1
ATOM 765 O O . GLN A 1 153 ? 17.024 8.353 76.338 1.00 40.56 148 GLN A O 1
ATOM 771 N N . LEU A 1 154 ? 17.530 10.002 74.893 1.00 33.75 149 LEU A N 1
ATOM 772 C CA . LEU A 1 154 ? 16.264 9.888 74.178 1.00 35.24 149 LEU A CA 1
ATOM 773 C C . LEU A 1 154 ? 16.188 8.651 73.293 1.00 40.75 149 LEU A C 1
ATOM 774 O O . LEU A 1 154 ? 15.080 8.229 72.934 1.00 38.60 149 LEU A O 1
ATOM 779 N N . SER A 1 155 ? 17.323 8.066 72.917 1.00 38.51 150 SER A N 1
ATOM 780 C CA . SER A 1 155 ? 17.317 6.902 72.043 1.00 40.52 150 SER A CA 1
ATOM 781 C C . SER A 1 155 ? 17.739 5.619 72.755 1.00 41.38 150 SER A C 1
ATOM 782 O O . SER A 1 155 ? 17.872 4.580 72.104 1.00 41.94 150 SER A O 1
ATOM 785 N N . GLY A 1 156 ? 17.941 5.664 74.069 1.00 41.78 151 GLY A N 1
ATOM 786 C CA . GLY A 1 156 ? 18.276 4.481 74.841 1.00 39.40 151 GLY A CA 1
ATOM 787 C C . GLY A 1 156 ? 19.709 4.018 74.744 1.00 43.31 151 GLY A C 1
ATOM 788 O O . GLY A 1 156 ? 19.992 2.853 75.031 1.00 44.81 151 GLY A O 1
ATOM 789 N N . GLU A 1 157 ? 20.631 4.891 74.357 1.00 40.26 152 GLU A N 1
ATOM 790 C CA . GLU A 1 157 ? 22.050 4.576 74.371 1.00 37.74 152 GLU A CA 1
ATOM 791 C C . GLU A 1 157 ? 22.669 5.091 75.670 1.00 39.34 152 GLU A C 1
ATOM 792 O O . GLU A 1 157 ? 21.977 5.606 76.552 1.00 41.92 152 GLU A O 1
ATOM 798 N N . ASP A 1 158 ? 23.982 4.927 75.809 1.00 39.63 153 ASP A N 1
ATOM 799 C CA . ASP A 1 158 ? 24.662 5.339 77.045 1.00 40.50 153 ASP A CA 1
ATOM 800 C C . ASP A 1 158 ? 26.008 5.941 76.651 1.00 41.87 153 ASP A C 1
ATOM 801 O O . ASP A 1 158 ? 26.298 6.111 75.465 1.00 42.94 153 ASP A O 1
ATOM 806 N N . ARG A 1 159 ? 26.839 6.268 77.649 1.00 38.90 154 ARG A N 1
ATOM 807 C CA . ARG A 1 159 ? 28.127 6.904 77.359 1.00 40.40 154 ARG A CA 1
ATOM 808 C C . ARG A 1 159 ? 29.052 5.980 76.579 1.00 43.88 154 ARG A C 1
ATOM 809 O O . ARG A 1 159 ? 29.911 6.445 75.817 1.00 41.86 154 ARG A O 1
ATOM 817 N N . HIS A 1 160 ? 28.912 4.677 76.772 1.00 38.15 155 HIS A N 1
ATOM 818 C CA . HIS A 1 160 ? 29.794 3.746 76.088 1.00 43.45 155 HIS A CA 1
ATOM 819 C C . HIS A 1 160 ? 29.378 3.571 74.626 1.00 42.20 155 HIS A C 1
ATOM 820 O O . HIS A 1 160 ? 30.232 3.320 73.767 1.00 49.71 155 HIS A O 1
ATOM 827 N N . THR A 1 161 ? 28.092 3.740 74.312 1.00 44.77 156 THR A N 1
ATOM 828 C CA . THR A 1 161 ? 27.596 3.503 72.956 1.00 41.99 156 THR A CA 1
ATOM 829 C C . THR A 1 161 ? 27.138 4.781 72.263 1.00 40.66 156 THR A C 1
ATOM 830 O O . THR A 1 161 ? 26.332 4.721 71.327 1.00 40.92 156 THR A O 1
ATOM 834 N N . LYS A 1 162 ? 27.652 5.936 72.677 1.00 36.62 157 LYS A N 1
ATOM 835 C CA . LYS A 1 162 ? 27.128 7.186 72.147 1.00 36.62 157 LYS A CA 1
ATOM 836 C C . LYS A 1 162 ? 27.528 7.427 70.695 1.00 35.74 157 LYS A C 1
ATOM 837 O O . LYS A 1 162 ? 26.992 8.346 70.074 1.00 34.39 157 LYS A O 1
ATOM 843 N N . TYR A 1 163 ? 28.445 6.637 70.144 1.00 33.33 158 TYR A N 1
ATOM 844 C CA . TYR A 1 163 ? 28.749 6.699 68.716 1.00 32.19 158 TYR A CA 1
ATOM 845 C C . TYR A 1 163 ? 28.001 5.641 67.928 1.00 34.83 158 TYR A C 1
ATOM 846 O O . TYR A 1 163 ? 28.076 5.627 66.698 1.00 33.92 158 TYR A O 1
ATOM 855 N N . LYS A 1 164 ? 27.266 4.760 68.603 1.00 36.67 159 LYS A N 1
ATOM 856 C CA . LYS A 1 164 ? 26.628 3.625 67.945 1.00 37.99 159 LYS A CA 1
ATOM 857 C C . LYS A 1 164 ? 25.223 4.011 67.486 1.00 42.64 159 LYS A C 1
ATOM 858 O O . LYS A 1 164 ? 24.202 3.536 67.985 1.00 45.54 159 LYS A O 1
ATOM 864 N N . SER A 1 165 ? 25.198 4.891 66.490 1.00 40.27 160 SER A N 1
ATOM 865 C CA . SER A 1 165 ? 23.958 5.443 65.964 1.00 33.94 160 SER A CA 1
ATOM 866 C C . SER A 1 165 ? 24.243 6.006 64.572 1.00 38.38 160 SER A C 1
ATOM 867 O O . SER A 1 165 ? 25.249 5.647 63.948 1.00 39.34 160 SER A O 1
ATOM 870 N N . SER A 1 166 ? 23.369 6.894 64.094 1.00 33.81 161 SER A N 1
ATOM 871 C CA . SER A 1 166 ? 23.480 7.457 62.746 1.00 31.48 161 SER A CA 1
ATOM 872 C C . SER A 1 166 ? 22.717 8.775 62.695 1.00 36.50 161 SER A C 1
ATOM 873 O O . SER A 1 166 ? 21.874 9.056 63.553 1.00 32.15 161 SER A O 1
ATOM 884 N N . GLU A 1 168 ? 20.515 9.304 60.477 1.00 33.81 163 GLU A N 1
ATOM 885 C CA . GLU A 1 168 ? 19.133 8.901 60.239 1.00 35.88 163 GLU A CA 1
ATOM 886 C C . GLU A 1 168 ? 18.392 8.699 61.563 1.00 36.65 163 GLU A C 1
ATOM 887 O O . GLU A 1 168 ? 17.218 9.070 61.689 1.00 35.00 163 GLU A O 1
ATOM 893 N N . LYS A 1 169 ? 19.057 8.110 62.555 1.00 33.08 164 LYS A N 1
ATOM 894 C CA . LYS A 1 169 ? 18.426 7.952 63.871 1.00 38.35 164 LYS A CA 1
ATOM 895 C C . LYS A 1 169 ? 18.285 9.279 64.620 1.00 35.91 164 LYS A C 1
ATOM 896 O O . LYS A 1 169 ? 17.321 9.468 65.379 1.00 34.13 164 LYS A O 1
ATOM 902 N N . VAL A 1 170 ? 19.230 10.201 64.431 1.00 34.04 165 VAL A N 1
ATOM 903 C CA . VAL A 1 170 ? 19.085 11.549 64.981 1.00 31.81 165 VAL A CA 1
ATOM 904 C C . VAL A 1 170 ? 17.823 12.212 64.436 1.00 36.97 165 VAL A C 1
ATOM 905 O O . VAL A 1 170 ? 17.082 12.879 65.165 1.00 30.44 165 VAL A O 1
ATOM 909 N N . ILE A 1 171 ? 17.589 12.084 63.127 1.00 33.38 166 ILE A N 1
ATOM 910 C CA . ILE A 1 171 ? 16.367 12.628 62.541 1.00 33.00 166 ILE A CA 1
ATOM 911 C C . ILE A 1 171 ? 15.141 12.013 63.202 1.00 37.64 166 ILE A C 1
ATOM 912 O O . ILE A 1 171 ? 14.165 12.711 63.511 1.00 35.50 166 ILE A O 1
ATOM 917 N N . ALA A 1 172 ? 15.164 10.696 63.419 1.00 33.61 167 ALA A N 1
ATOM 918 C CA . ALA A 1 172 ? 13.990 10.030 63.975 1.00 36.02 167 ALA A CA 1
ATOM 919 C C . ALA A 1 172 ? 13.684 10.511 65.391 1.00 37.90 167 ALA A C 1
ATOM 920 O O . ALA A 1 172 ? 12.515 10.566 65.799 1.00 39.90 167 ALA A O 1
ATOM 922 N N . VAL A 1 173 ? 14.721 10.831 66.174 1.00 33.60 168 VAL A N 1
ATOM 923 C CA . VAL A 1 173 ? 14.502 11.393 67.506 1.00 37.34 168 VAL A CA 1
ATOM 924 C C . VAL A 1 173 ? 13.790 12.736 67.403 1.00 37.65 168 VAL A C 1
ATOM 925 O O . VAL A 1 173 ? 12.865 13.031 68.175 1.00 36.68 168 VAL A O 1
ATOM 929 N N . ILE A 1 174 ? 14.196 13.566 66.439 1.00 35.16 169 ILE A N 1
ATOM 930 C CA . ILE A 1 174 ? 13.570 14.877 66.277 1.00 36.09 169 ILE A CA 1
ATOM 931 C C . ILE A 1 174 ? 12.116 14.719 65.867 1.00 40.53 169 ILE A C 1
ATOM 932 O O . ILE A 1 174 ? 11.229 15.416 66.377 1.00 36.99 169 ILE A O 1
ATOM 937 N N . GLU A 1 175 ? 11.851 13.803 64.935 1.00 37.80 170 GLU A N 1
ATOM 938 C CA . GLU A 1 175 ? 10.476 13.573 64.494 1.00 37.21 170 GLU A CA 1
ATOM 939 C C . GLU A 1 175 ? 9.602 13.078 65.645 1.00 36.71 170 GLU A C 1
ATOM 940 O O . GLU A 1 175 ? 8.425 13.447 65.751 1.00 39.50 170 GLU A O 1
ATOM 946 N N . GLN A 1 176 ? 10.161 12.254 66.524 1.00 34.99 171 GLN A N 1
ATOM 947 C CA . GLN A 1 176 ? 9.363 11.695 67.607 1.00 43.25 171 GLN A CA 1
ATOM 948 C C . GLN A 1 176 ? 9.033 12.734 68.668 1.00 39.77 171 GLN A C 1
ATOM 949 O O . GLN A 1 176 ? 7.900 12.777 69.167 1.00 43.44 171 GLN A O 1
ATOM 955 N N . PHE A 1 177 ? 10.008 13.566 69.051 1.00 34.62 172 PHE A N 1
ATOM 956 C CA . PHE A 1 177 ? 9.874 14.361 70.262 1.00 36.81 172 PHE A CA 1
ATOM 957 C C . PHE A 1 177 ? 9.710 15.861 70.055 1.00 41.31 172 PHE A C 1
ATOM 958 O O . PHE A 1 177 ? 9.171 16.525 70.951 1.00 39.80 172 PHE A O 1
ATOM 966 N N . CYS A 1 178 ? 10.150 16.420 68.935 1.00 37.01 173 CYS A N 1
ATOM 967 C CA . CYS A 1 178 ? 10.100 17.870 68.809 1.00 38.88 173 CYS A CA 1
ATOM 968 C C . CYS A 1 178 ? 8.687 18.341 68.498 1.00 39.44 173 CYS A C 1
ATOM 969 O O . CYS A 1 178 ? 7.914 17.653 67.822 1.00 37.64 173 CYS A O 1
ATOM 972 N N . THR A 1 179 ? 8.371 19.552 68.964 1.00 34.26 174 THR A N 1
ATOM 973 C CA . THR A 1 179 ? 7.027 20.088 68.736 1.00 38.43 174 THR A CA 1
ATOM 974 C C . THR A 1 179 ? 6.784 20.368 67.244 1.00 41.93 174 THR A C 1
ATOM 975 O O . THR A 1 179 ? 5.718 20.037 66.702 1.00 37.94 174 THR A O 1
ATOM 979 N N . PHE A 1 180 ? 7.776 20.948 66.553 1.00 39.56 175 PHE A N 1
ATOM 980 C CA . PHE A 1 180 ? 7.700 21.268 65.124 1.00 42.27 175 PHE A CA 1
ATOM 981 C C . PHE A 1 180 ? 8.886 20.608 64.433 1.00 42.64 175 PHE A C 1
ATOM 982 O O . PHE A 1 180 ? 9.910 21.265 64.181 1.00 39.26 175 PHE A O 1
ATOM 990 N N . PRO A 1 181 ? 8.798 19.301 64.132 1.00 40.86 176 PRO A N 1
ATOM 991 C CA . PRO A 1 181 ? 9.944 18.610 63.497 1.00 37.55 176 PRO A CA 1
ATOM 992 C C . PRO A 1 181 ? 10.443 19.261 62.223 1.00 39.80 176 PRO A C 1
ATOM 993 O O . PRO A 1 181 ? 11.661 19.386 62.044 1.00 36.84 176 PRO A O 1
ATOM 997 N N . LYS A 1 182 ? 9.534 19.678 61.331 1.00 42.50 177 LYS A N 1
ATOM 998 C CA . LYS A 1 182 ? 9.956 20.252 60.053 1.00 43.10 177 LYS A CA 1
ATOM 999 C C . LYS A 1 182 ? 10.788 21.511 60.249 1.00 41.07 177 LYS A C 1
ATOM 1000 O O . LYS A 1 182 ? 11.664 21.818 59.426 1.00 41.00 177 LYS A O 1
ATOM 1006 N N . ILE A 1 183 ? 10.523 22.257 61.319 1.00 37.50 178 ILE A N 1
ATOM 1007 C CA . ILE A 1 183 ? 11.318 23.443 61.610 1.00 41.14 178 ILE A CA 1
ATOM 1008 C C . ILE A 1 183 ? 12.676 23.032 62.155 1.00 40.86 178 ILE A C 1
ATOM 1009 O O . ILE A 1 183 ? 13.710 23.634 61.827 1.00 39.19 178 ILE A O 1
ATOM 1014 N N . GLU A 1 184 ? 12.700 21.982 62.969 1.00 36.38 179 GLU A N 1
ATOM 1015 C CA . GLU A 1 184 ? 13.963 21.517 63.527 1.00 37.71 179 GLU A CA 1
ATOM 1016 C C . GLU A 1 184 ? 14.805 20.813 62.473 1.00 38.03 179 GLU A C 1
ATOM 1017 O O . GLU A 1 184 ? 16.034 20.765 62.597 1.00 35.63 179 GLU A O 1
ATOM 1023 N N . PHE A 1 185 ? 14.167 20.266 61.434 1.00 32.80 180 PHE A N 1
ATOM 1024 C CA . PHE A 1 185 ? 14.934 19.665 60.345 1.00 35.36 180 PHE A CA 1
ATOM 1025 C C . PHE A 1 185 ? 15.759 20.719 59.627 1.00 37.60 180 PHE A C 1
ATOM 1026 O O . PHE A 1 185 ? 16.899 20.455 59.225 1.00 35.09 180 PHE A O 1
ATOM 1034 N N . VAL A 1 186 ? 15.182 21.912 59.421 1.00 37.15 181 VAL A N 1
ATOM 1035 C CA . VAL A 1 186 ? 15.941 23.011 58.825 1.00 37.38 181 VAL A CA 1
ATOM 1036 C C . VAL A 1 186 ? 17.150 23.340 59.692 1.00 35.52 181 VAL A C 1
ATOM 1037 O O . VAL A 1 186 ? 18.266 23.542 59.196 1.00 38.29 181 VAL A O 1
ATOM 1041 N N . LYS A 1 187 ? 16.932 23.428 61.004 1.00 34.84 182 LYS A N 1
ATOM 1042 C CA . LYS A 1 187 ? 18.032 23.673 61.935 1.00 35.70 182 LYS A CA 1
ATOM 1043 C C . LYS A 1 187 ? 19.090 22.583 61.857 1.00 35.30 182 LYS A C 1
ATOM 1044 O O . LYS A 1 187 ? 20.287 22.876 61.782 1.00 31.59 182 LYS A O 1
ATOM 1050 N N . LEU A 1 188 ? 18.668 21.314 61.867 1.00 31.08 183 LEU A N 1
ATOM 1051 C CA . LEU A 1 188 ? 19.630 20.215 61.794 1.00 30.34 183 LEU A CA 1
ATOM 1052 C C . LEU A 1 188 ? 20.437 20.245 60.502 1.00 31.73 183 LEU A C 1
ATOM 1053 O O . LEU A 1 188 ? 21.631 19.931 60.503 1.00 32.33 183 LEU A O 1
ATOM 1058 N N . PHE A 1 189 ? 19.804 20.610 59.385 1.00 32.90 184 PHE A N 1
ATOM 1059 C CA . PHE A 1 189 ? 20.537 20.737 58.127 1.00 34.99 184 PHE A CA 1
ATOM 1060 C C . PHE A 1 189 ? 21.628 21.791 58.246 1.00 31.30 184 PHE A C 1
ATOM 1061 O O . PHE A 1 189 ? 22.790 21.547 57.902 1.00 33.27 184 PHE A O 1
ATOM 1069 N N . LYS A 1 190 ? 21.271 22.982 58.728 1.00 34.12 185 LYS A N 1
ATOM 1070 C CA . LYS A 1 190 ? 22.284 24.023 58.902 1.00 31.61 185 LYS A CA 1
ATOM 1071 C C . LYS A 1 190 ? 23.381 23.567 59.859 1.00 32.10 185 LYS A C 1
ATOM 1072 O O . LYS A 1 190 ? 24.573 23.805 59.622 1.00 32.32 185 LYS A O 1
ATOM 1078 N N . LEU A 1 191 ? 22.997 22.902 60.948 1.00 32.26 186 LEU A N 1
ATOM 1079 C CA . LEU A 1 191 ? 23.978 22.474 61.939 1.00 33.46 186 LEU A CA 1
ATOM 1080 C C . LEU A 1 191 ? 24.920 21.426 61.366 1.00 29.85 186 LEU A C 1
ATOM 1081 O O . LEU A 1 191 ? 26.131 21.434 61.645 1.00 30.05 186 LEU A O 1
ATOM 1086 N N . THR A 1 192 ? 24.386 20.513 60.556 1.00 32.28 187 THR A N 1
ATOM 1087 C CA . THR A 1 192 ? 25.233 19.459 60.013 1.00 32.10 187 THR A CA 1
ATOM 1088 C C . THR A 1 192 ? 26.205 20.008 58.973 1.00 31.98 187 THR A C 1
ATOM 1089 O O . THR A 1 192 ? 27.375 19.617 58.955 1.00 33.15 187 THR A O 1
ATOM 1093 N N . LEU A 1 193 ? 25.736 20.901 58.093 1.00 30.34 188 LEU A N 1
ATOM 1094 C CA . LEU A 1 193 ? 26.635 21.577 57.158 1.00 31.87 188 LEU A CA 1
ATOM 1095 C C . LEU A 1 193 ? 27.696 22.365 57.905 1.00 32.33 188 LEU A C 1
ATOM 1096 O O . LEU A 1 193 ? 28.875 22.335 57.542 1.00 32.56 188 LEU A O 1
ATOM 1101 N N . PHE A 1 194 ? 27.283 23.102 58.937 1.00 29.37 189 PHE A N 1
ATOM 1102 C CA . PHE A 1 194 ? 28.235 23.864 59.752 1.00 32.35 189 PHE A CA 1
ATOM 1103 C C . PHE A 1 194 ? 29.334 22.978 60.333 1.00 31.02 189 PHE A C 1
ATOM 1104 O O . PHE A 1 194 ? 30.529 23.301 60.241 1.00 27.41 189 PHE A O 1
ATOM 1112 N N . ASN A 1 195 ? 28.943 21.883 60.988 1.00 29.81 190 ASN A N 1
ATOM 1113 C CA . ASN A 1 195 ? 29.923 20.991 61.599 1.00 29.50 190 ASN A CA 1
ATOM 1114 C C . ASN A 1 195 ? 30.862 20.382 60.568 1.00 29.16 190 ASN A C 1
ATOM 1115 O O . ASN A 1 195 ? 32.045 20.169 60.851 1.00 30.90 190 ASN A O 1
ATOM 1120 N N . PHE A 1 196 ? 30.364 20.093 59.375 1.00 29.97 191 PHE A N 1
ATOM 1121 C CA . PHE A 1 196 ? 31.248 19.602 58.318 1.00 28.05 191 PHE A CA 1
ATOM 1122 C C . PHE A 1 196 ? 32.248 20.669 57.886 1.00 34.28 191 PHE A C 1
ATOM 1123 O O . PHE A 1 196 ? 33.442 20.383 57.710 1.00 31.14 191 PHE A O 1
ATOM 1131 N N . LEU A 1 197 ? 31.786 21.907 57.733 1.00 31.39 192 LEU A N 1
ATOM 1132 C CA . LEU A 1 197 ? 32.655 22.978 57.237 1.00 29.45 192 LEU A CA 1
ATOM 1133 C C . LEU A 1 197 ? 33.734 23.363 58.245 1.00 31.31 192 LEU A C 1
ATOM 1134 O O . LEU A 1 197 ? 34.850 23.717 57.839 1.00 34.51 192 LEU A O 1
ATOM 1139 N N . VAL A 1 198 ? 33.437 23.315 59.551 1.00 31.60 193 VAL A N 1
ATOM 1140 C CA . VAL A 1 198 ? 34.412 23.732 60.557 1.00 30.04 193 VAL A CA 1
ATOM 1141 C C . VAL A 1 198 ? 35.126 22.548 61.200 1.00 35.68 193 VAL A C 1
ATOM 1142 O O . VAL A 1 198 ? 35.783 22.725 62.221 1.00 36.03 193 VAL A O 1
ATOM 1146 N N . GLY A 1 199 ? 35.016 21.347 60.633 1.00 32.91 194 GLY A N 1
ATOM 1147 C CA . GLY A 1 199 ? 35.802 20.231 61.145 1.00 30.48 194 GLY A CA 1
ATOM 1148 C C . GLY A 1 199 ? 35.384 19.693 62.496 1.00 33.06 194 GLY A C 1
ATOM 1149 O O . GLY A 1 199 ? 36.196 19.073 63.195 1.00 34.17 194 GLY A O 1
ATOM 1150 N N . ASN A 1 200 ? 34.127 19.881 62.880 1.00 28.66 195 ASN A N 1
ATOM 1151 C CA . ASN A 1 200 ? 33.612 19.266 64.093 1.00 28.84 195 ASN A CA 1
ATOM 1152 C C . ASN A 1 200 ? 33.259 17.812 63.799 1.00 30.63 195 ASN A C 1
ATOM 1153 O O . ASN A 1 200 ? 32.157 17.492 63.355 1.00 33.61 195 ASN A O 1
ATOM 1158 N N . GLU A 1 201 ? 34.198 16.908 64.081 1.00 29.51 196 GLU A N 1
ATOM 1159 C CA . GLU A 1 201 ? 34.021 15.487 63.811 1.00 30.32 196 GLU A CA 1
ATOM 1160 C C . GLU A 1 201 ? 33.579 14.701 65.048 1.00 34.69 196 GLU A C 1
ATOM 1161 O O . GLU A 1 201 ? 33.713 13.472 65.077 1.00 36.99 196 GLU A O 1
ATOM 1167 N N . ASP A 1 202 ? 33.053 15.377 66.075 1.00 34.77 197 ASP A N 1
ATOM 1168 C CA . ASP A 1 202 ? 32.682 14.687 67.308 1.00 33.75 197 ASP A CA 1
ATOM 1169 C C . ASP A 1 202 ? 31.235 14.961 67.725 1.00 36.66 197 ASP A C 1
ATOM 1170 O O . ASP A 1 202 ? 30.926 14.998 68.923 1.00 36.88 197 ASP A O 1
ATOM 1183 N N . HIS A 1 204 ? 28.595 13.212 68.421 1.00 33.25 199 HIS A N 1
ATOM 1184 C CA . HIS A 1 204 ? 27.973 11.965 68.846 1.00 30.71 199 HIS A CA 1
ATOM 1185 C C . HIS A 1 204 ? 26.623 12.249 69.513 1.00 33.30 199 HIS A C 1
ATOM 1186 O O . HIS A 1 204 ? 26.165 13.389 69.598 1.00 32.11 199 HIS A O 1
ATOM 1193 N N . LEU A 1 205 ? 25.984 11.195 70.018 1.00 31.90 200 LEU A N 1
ATOM 1194 C CA . LEU A 1 205 ? 24.615 11.325 70.518 1.00 29.62 200 LEU A CA 1
ATOM 1195 C C . LEU A 1 205 ? 24.495 12.271 71.709 1.00 35.30 200 LEU A C 1
ATOM 1196 O O . LEU A 1 205 ? 23.443 12.896 71.898 1.00 34.56 200 LEU A O 1
ATOM 1201 N N . LYS A 1 206 ? 25.525 12.386 72.538 1.00 32.34 201 LYS A N 1
ATOM 1202 C CA . LYS A 1 206 ? 25.395 13.269 73.694 1.00 32.57 201 LYS A CA 1
ATOM 1203 C C . LYS A 1 206 ? 25.625 14.737 73.342 1.00 34.43 201 LYS A C 1
ATOM 1204 O O . LYS A 1 206 ? 25.455 15.613 74.204 1.00 31.72 201 LYS A O 1
ATOM 1210 N N . ASN A 1 207 ? 25.964 15.037 72.091 1.00 31.34 202 ASN A N 1
ATOM 1211 C CA . ASN A 1 207 ? 26.154 16.414 71.663 1.00 29.51 202 ASN A CA 1
ATOM 1212 C C . ASN A 1 207 ? 24.941 16.970 70.932 1.00 32.11 202 ASN A C 1
ATOM 1213 O O . ASN A 1 207 ? 24.977 18.116 70.487 1.00 33.79 202 ASN A O 1
ATOM 1218 N N . PHE A 1 208 ? 23.864 16.196 70.840 1.00 30.45 203 PHE A N 1
ATOM 1219 C CA . PHE A 1 208 ? 22.554 16.660 70.408 1.00 33.66 203 PHE A CA 1
ATOM 1220 C C . PHE A 1 208 ? 21.656 16.631 71.637 1.00 30.83 203 PHE A C 1
ATOM 1221 O O . PHE A 1 208 ? 21.645 15.628 72.353 1.00 30.14 203 PHE A O 1
ATOM 1229 N N . SER A 1 209 ? 20.892 17.699 71.874 1.00 33.92 204 SER A N 1
ATOM 1230 C CA . SER A 1 209 ? 19.984 17.709 73.022 1.00 32.81 204 SER A CA 1
ATOM 1231 C C . SER A 1 209 ? 18.659 18.348 72.643 1.00 31.66 204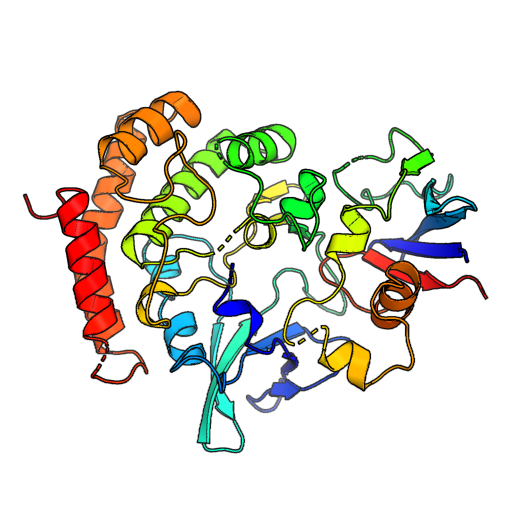 SER A C 1
ATOM 1232 O O . SER A 1 209 ? 18.606 19.227 71.788 1.00 34.36 204 SER A O 1
ATOM 1235 N N . LEU A 1 210 ? 17.592 17.936 73.322 1.00 32.08 205 LEU A N 1
ATOM 1236 C CA . LEU A 1 210 ? 16.291 18.589 73.196 1.00 36.51 205 LEU A CA 1
ATOM 1237 C C . LEU A 1 210 ? 15.996 19.346 74.472 1.00 36.71 205 LEU A C 1
ATOM 1238 O O . LEU A 1 210 ? 16.149 18.796 75.568 1.00 36.27 205 LEU A O 1
ATOM 1243 N N . ILE A 1 211 ? 15.594 20.606 74.332 1.00 35.66 206 ILE A N 1
ATOM 1244 C CA . ILE A 1 211 ? 15.233 21.442 75.470 1.00 31.16 206 ILE A CA 1
ATOM 1245 C C . ILE A 1 211 ? 13.716 21.608 75.489 1.00 34.09 206 ILE A C 1
ATOM 1246 O O . ILE A 1 211 ? 13.064 21.615 74.445 1.00 35.88 206 ILE A O 1
ATOM 1251 N N . THR A 1 212 ? 13.162 21.753 76.684 1.00 38.25 207 THR A N 1
ATOM 1252 C CA . THR A 1 212 ? 11.750 22.108 76.836 1.00 38.82 207 THR A CA 1
ATOM 1253 C C . THR A 1 212 ? 11.712 23.514 77.410 1.00 42.18 207 THR A C 1
ATOM 1254 O O . THR A 1 212 ? 12.115 23.739 78.559 1.00 43.75 207 THR A O 1
ATOM 1258 N N . LYS A 1 213 ? 11.264 24.459 76.594 1.00 43.43 208 LYS A N 1
ATOM 1259 C CA . LYS A 1 213 ? 11.261 25.871 76.947 1.00 47.57 208 LYS A CA 1
ATOM 1260 C C . LYS A 1 213 ? 9.993 26.494 76.392 1.00 48.61 208 LYS A C 1
ATOM 1261 O O . LYS A 1 213 ? 9.666 26.289 75.220 1.00 47.83 208 LYS A O 1
ATOM 1267 N N . ASP A 1 214 ? 9.282 27.238 77.234 1.00 49.97 209 ASP A N 1
ATOM 1268 C CA . ASP A 1 214 ? 8.057 27.922 76.812 1.00 56.80 209 ASP A CA 1
ATOM 1269 C C . ASP A 1 214 ? 7.053 26.932 76.222 1.00 52.80 209 ASP A C 1
ATOM 1270 O O . ASP A 1 214 ? 6.345 27.235 75.258 1.00 51.95 209 ASP A O 1
ATOM 1275 N N . ARG A 1 215 ? 7.023 25.726 76.788 1.00 45.94 210 ARG A N 1
ATOM 1276 C CA . ARG A 1 215 ? 6.110 24.656 76.396 1.00 47.26 210 ARG A CA 1
ATOM 1277 C C . ARG A 1 215 ? 6.325 24.195 74.955 1.00 46.71 210 ARG A C 1
ATOM 1278 O O . ARG A 1 215 ? 5.400 23.695 74.311 1.00 44.82 210 ARG A O 1
ATOM 1286 N N . LYS A 1 216 ? 7.537 24.356 74.445 1.00 41.81 211 LYS A N 1
ATOM 1287 C CA . LYS A 1 216 ? 7.928 23.880 73.130 1.00 42.76 211 LYS A CA 1
ATOM 1288 C C . LYS A 1 216 ? 9.162 23.009 73.316 1.00 44.41 211 LYS A C 1
ATOM 1289 O O . LYS A 1 216 ? 10.047 23.343 74.108 1.00 45.68 211 LYS A O 1
ATOM 1295 N N . ILE A 1 217 ? 9.207 21.883 72.616 1.00 41.64 212 ILE A N 1
ATOM 1296 C CA . ILE A 1 217 ? 10.343 20.971 72.678 1.00 41.44 212 ILE A CA 1
ATOM 1297 C C . ILE A 1 217 ? 11.113 21.127 71.384 1.00 40.67 212 ILE A C 1
ATOM 1298 O O . ILE A 1 217 ? 10.591 20.819 70.313 1.00 38.15 212 ILE A O 1
ATOM 1303 N N . SER A 1 218 ? 12.358 21.585 71.464 1.00 41.18 213 SER A N 1
ATOM 1304 C CA . SER A 1 218 ? 13.141 21.748 70.255 1.00 41.79 213 SER A CA 1
ATOM 1305 C C . SER A 1 218 ? 14.589 21.373 70.516 1.00 36.17 213 SER A C 1
ATOM 1306 O O . SER A 1 218 ? 15.005 21.117 71.649 1.00 34.78 213 SER A O 1
ATOM 1309 N N . ILE A 1 219 ? 15.355 21.372 69.430 1.00 31.43 214 ILE A N 1
ATOM 1310 C CA . ILE A 1 219 ? 16.796 21.221 69.546 1.00 36.16 214 ILE A CA 1
ATOM 1311 C C . ILE A 1 219 ? 17.320 22.370 70.390 1.00 35.28 214 ILE A C 1
ATOM 1312 O O . ILE A 1 219 ? 16.882 23.519 70.247 1.00 35.55 214 ILE A O 1
ATOM 1317 N N . SER A 1 220 ? 18.226 22.059 71.311 1.00 32.75 215 SER A N 1
ATOM 1318 C CA . SER A 1 220 ? 18.671 23.030 72.308 1.00 32.40 215 SER A CA 1
ATOM 1319 C C . SER A 1 220 ? 19.549 24.075 71.642 1.00 33.57 215 SER A C 1
ATOM 1320 O O . SER A 1 220 ? 19.993 23.888 70.514 1.00 31.00 215 SER A O 1
ATOM 1323 N N . PRO A 1 221 ? 19.868 25.164 72.333 1.00 33.33 216 PRO A N 1
ATOM 1324 C CA . PRO A 1 221 ? 20.955 26.020 71.852 1.00 34.62 216 PRO A CA 1
ATOM 1325 C C . PRO A 1 221 ? 22.249 25.232 71.733 1.00 31.26 216 PRO A C 1
ATOM 1326 O O . PRO A 1 221 ? 22.405 24.146 72.292 1.00 33.60 216 PRO A O 1
ATOM 1330 N N . ALA A 1 222 ? 23.185 25.799 70.980 1.00 31.46 217 ALA A N 1
ATOM 1331 C CA . ALA A 1 222 ? 24.444 25.120 70.705 1.00 28.97 217 ALA A CA 1
ATOM 1332 C C . ALA A 1 222 ? 25.271 24.930 71.975 1.00 30.76 217 ALA A C 1
ATOM 1333 O O . ALA A 1 222 ? 25.249 25.752 72.900 1.00 34.54 217 ALA A O 1
ATOM 1335 N N . TYR A 1 223 ? 26.014 23.828 72.017 1.00 31.86 218 TYR A N 1
ATOM 1336 C CA . TYR A 1 223 ? 27.043 23.646 73.029 1.00 32.38 218 TYR A CA 1
ATOM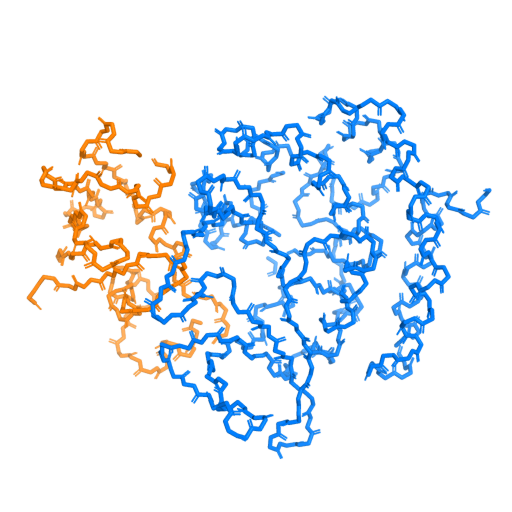 1337 C C . TYR A 1 223 ? 28.118 22.742 72.450 1.00 29.81 218 TYR A C 1
ATOM 1338 O O . TYR A 1 223 ? 27.854 21.928 71.556 1.00 31.47 218 TYR A O 1
ATOM 1347 N N . ASP A 1 224 ? 29.341 22.953 72.916 1.00 30.66 219 ASP A N 1
ATOM 1348 C CA . ASP A 1 224 ? 30.444 22.029 72.682 1.00 32.56 219 ASP A CA 1
ATOM 1349 C C . ASP A 1 224 ? 30.855 22.006 71.202 1.00 34.82 219 ASP A C 1
ATOM 1350 O O . ASP A 1 224 ? 31.379 21.008 70.714 1.00 36.08 219 ASP A O 1
ATOM 1355 N N . LEU A 1 225 ? 30.580 23.076 70.458 1.00 30.15 220 LEU A N 1
ATOM 1356 C CA . LEU A 1 225 ? 30.950 23.131 69.038 1.00 32.09 220 LEU A CA 1
ATOM 1357 C C . LEU A 1 225 ? 32.410 23.520 68.928 1.00 30.53 220 LEU A C 1
ATOM 1358 O O . LEU A 1 225 ? 32.799 24.589 69.399 1.00 33.50 220 LEU A O 1
ATOM 1363 N N . LEU A 1 226 ? 33.203 22.692 68.253 1.00 31.25 221 LEU A N 1
ATOM 1364 C CA . LEU A 1 226 ? 34.645 22.858 68.284 1.00 34.11 221 LEU A CA 1
ATOM 1365 C C . LEU A 1 226 ? 35.175 22.310 66.968 1.00 30.17 221 LEU A C 1
ATOM 1366 O O . LEU A 1 226 ? 34.629 21.332 66.446 1.00 35.30 221 LEU A O 1
ATOM 1371 N N . ASN A 1 227 ? 36.216 22.939 66.416 1.00 32.82 222 ASN A N 1
ATOM 1372 C CA . ASN A 1 227 ? 36.954 22.331 65.304 1.00 30.35 222 ASN A CA 1
ATOM 1373 C C . ASN A 1 227 ? 37.886 21.273 65.900 1.00 32.69 222 ASN A C 1
ATOM 1374 O O . ASN A 1 227 ? 39.065 21.512 66.161 1.00 32.72 222 ASN A O 1
ATOM 1379 N N . SER A 1 228 ? 37.350 20.070 66.118 1.00 30.89 223 SER A N 1
ATOM 1380 C CA . SER A 1 228 ? 38.144 19.011 66.727 1.00 29.19 223 SER A CA 1
ATOM 1381 C C . SER A 1 228 ? 39.122 18.393 65.738 1.00 35.33 223 SER A C 1
ATOM 1382 O O . SER A 1 228 ? 40.061 17.696 66.149 1.00 34.05 223 SER A O 1
ATOM 1385 N N . THR A 1 229 ? 38.926 18.647 64.448 1.00 30.30 224 THR A N 1
ATOM 1386 C CA . THR A 1 229 ? 39.853 18.146 63.438 1.00 31.22 224 THR A CA 1
ATOM 1387 C C . THR A 1 229 ? 41.229 18.774 63.594 1.00 31.80 224 THR A C 1
ATOM 1388 O O . THR A 1 229 ? 42.243 18.074 63.552 1.00 33.74 224 THR A O 1
ATOM 1392 N N . ILE A 1 230 ? 41.302 20.095 63.767 1.00 27.28 225 ILE A N 1
ATOM 1393 C CA . ILE A 1 230 ? 42.639 20.694 63.824 1.00 31.51 225 ILE A CA 1
ATOM 1394 C C . ILE A 1 230 ? 43.292 20.507 65.185 1.00 31.17 225 ILE A C 1
ATOM 1395 O O . ILE A 1 230 ? 44.518 20.671 65.312 1.00 34.58 225 ILE A O 1
ATOM 1400 N N . ALA A 1 231 ? 42.523 20.103 66.188 1.00 32.49 226 ALA A N 1
ATOM 1401 C CA . ALA A 1 231 ? 43.046 19.974 67.545 1.00 30.16 226 ALA A CA 1
ATOM 1402 C C . ALA A 1 231 ? 43.813 18.671 67.771 1.00 36.32 226 ALA A C 1
ATOM 1403 O O . ALA A 1 231 ? 44.613 18.601 68.707 1.00 34.48 226 ALA A O 1
ATOM 1405 N N . GLN A 1 232 ? 43.609 17.651 66.930 1.00 35.35 227 GLN A N 1
ATOM 1406 C CA . GLN A 1 232 ? 44.111 16.309 67.191 1.00 39.93 227 GLN A CA 1
ATOM 1407 C C . GLN A 1 232 ? 44.881 15.825 65.973 1.00 44.07 227 GLN A C 1
ATOM 1408 O O . GLN A 1 232 ? 44.666 16.292 64.857 1.00 43.99 227 GLN A O 1
ATOM 1414 N N . LYS A 1 233 ? 45.810 14.892 66.174 1.00 39.51 228 LYS A N 1
ATOM 1415 C CA . LYS A 1 233 ? 46.760 14.658 65.093 1.00 45.76 228 LYS A CA 1
ATOM 1416 C C . LYS A 1 233 ? 46.229 13.759 63.982 1.00 52.08 228 LYS A C 1
ATOM 1417 O O . LYS A 1 233 ? 46.307 14.116 62.803 1.00 63.24 228 LYS A O 1
ATOM 1423 N N . ASN A 1 234 ? 45.748 12.571 64.311 1.00 51.70 229 ASN A N 1
ATOM 1424 C CA . ASN A 1 234 ? 45.423 11.575 63.294 1.00 53.52 229 ASN A CA 1
ATOM 1425 C C . ASN A 1 234 ? 43.910 11.390 63.237 1.00 48.71 229 ASN A C 1
ATOM 1426 O O . ASN A 1 234 ? 43.368 10.338 63.592 1.00 47.46 229 ASN A O 1
ATOM 1431 N N . THR A 1 235 ? 43.232 12.448 62.785 1.00 47.07 230 THR A N 1
ATOM 1432 C CA . THR A 1 235 ? 41.774 12.457 62.707 1.00 43.77 230 THR A CA 1
ATOM 1433 C C . THR A 1 235 ? 41.274 11.308 61.845 1.00 43.56 230 THR A C 1
ATOM 1434 O O . THR A 1 235 ? 41.748 11.107 60.730 1.00 46.98 230 THR A O 1
ATOM 1438 N N . LYS A 1 236 ? 40.316 10.546 62.376 1.00 50.38 231 LYS A N 1
ATOM 1439 C CA . LYS A 1 236 ? 39.830 9.354 61.693 1.00 51.29 231 LYS A CA 1
ATOM 1440 C C . LYS A 1 236 ? 38.627 9.615 60.793 1.00 49.50 231 LYS A C 1
ATOM 1441 O O . LYS A 1 236 ? 38.458 8.914 59.784 1.00 51.77 231 LYS A O 1
ATOM 1443 N N . GLU A 1 237 ? 37.793 10.603 61.111 1.00 41.32 232 GLU A N 1
ATOM 1444 C CA . GLU A 1 237 ? 36.523 10.745 60.415 1.00 41.04 232 GLU A CA 1
ATOM 1445 C C . GLU A 1 237 ? 36.150 12.210 60.238 1.00 39.51 232 GLU A C 1
ATOM 1446 O O . GLU A 1 237 ? 36.706 13.115 60.874 1.00 37.06 232 GLU A O 1
ATOM 1452 N N . GLU A 1 238 ? 35.137 12.427 59.398 1.00 32.19 233 GLU A N 1
ATOM 1453 C CA . GLU A 1 238 ? 34.543 13.742 59.211 1.00 30.97 233 GLU A CA 1
ATOM 1454 C C . GLU A 1 238 ? 33.274 13.920 60.021 1.00 32.68 233 GLU A C 1
ATOM 1455 O O . GLU A 1 238 ? 32.991 15.025 60.496 1.00 34.06 233 GLU A O 1
ATOM 1461 N N . LEU A 1 239 ? 32.487 12.853 60.149 1.00 31.72 234 LEU A N 1
ATOM 1462 C CA . LEU A 1 239 ? 31.246 12.843 60.908 1.00 32.70 234 LEU A CA 1
ATOM 1463 C C . LEU A 1 239 ? 31.372 11.793 61.998 1.00 32.40 234 LEU A C 1
ATOM 1464 O O . LEU A 1 239 ? 31.874 10.689 61.747 1.00 33.78 234 LEU A O 1
ATOM 1469 N N . ALA A 1 240 ? 30.918 12.132 63.205 1.00 30.22 235 ALA A N 1
ATOM 1470 C CA . ALA A 1 240 ? 30.965 11.170 64.297 1.00 32.13 235 ALA A CA 1
ATOM 1471 C C . ALA A 1 240 ? 29.933 10.074 64.102 1.00 32.34 235 ALA A C 1
ATOM 1472 O O . ALA A 1 240 ? 30.163 8.921 64.490 1.00 36.82 235 ALA A O 1
ATOM 1474 N N . LEU A 1 241 ? 28.767 10.426 63.577 1.00 30.44 236 LEU A N 1
ATOM 1475 C CA . LEU A 1 241 ? 27.719 9.452 63.301 1.00 34.31 236 LEU A CA 1
ATOM 1476 C C . LEU A 1 241 ? 27.531 9.351 61.800 1.00 34.08 236 LEU A C 1
ATOM 1477 O O . LEU A 1 241 ? 27.444 10.393 61.138 1.00 32.55 236 LEU A O 1
ATOM 1482 N N . PRO A 1 242 ? 27.455 8.150 61.221 1.00 33.99 237 PRO A N 1
ATOM 1483 C CA . PRO A 1 242 ? 27.418 8.051 59.763 1.00 35.60 237 PRO A CA 1
ATOM 1484 C C . PRO A 1 242 ? 26.141 8.638 59.179 1.00 34.30 237 PRO A C 1
ATOM 1485 O O . PRO A 1 242 ? 25.084 8.674 59.809 1.00 35.73 237 PRO A O 1
ATOM 1489 N N . LEU A 1 243 ? 26.275 9.110 57.952 1.00 34.14 238 LEU A N 1
ATOM 1490 C CA . LEU A 1 243 ? 25.181 9.610 57.133 1.00 33.76 238 LEU A CA 1
ATOM 1491 C C . LEU A 1 243 ? 25.246 8.821 55.842 1.00 34.40 238 LEU A C 1
ATOM 1492 O O . LEU A 1 243 ? 26.287 8.832 55.185 1.00 36.84 238 LEU A O 1
ATOM 1497 N N . LYS A 1 244 ? 24.168 8.117 55.494 1.00 35.63 239 LYS A N 1
ATOM 1498 C CA . LYS A 1 244 ? 24.182 7.206 54.343 1.00 35.66 239 LYS A CA 1
ATOM 1499 C C . LYS A 1 244 ? 25.262 6.139 54.516 1.00 37.47 239 LYS A C 1
ATOM 1500 O O . LYS A 1 244 ? 25.842 5.654 53.540 1.00 39.90 239 LYS A O 1
ATOM 1506 N N . GLY A 1 245 ? 25.545 5.779 55.763 1.00 35.89 240 GLY A N 1
ATOM 1507 C CA . GLY A 1 245 ? 26.588 4.816 56.071 1.00 36.38 240 GLY A CA 1
ATOM 1508 C C . GLY A 1 245 ? 28.000 5.361 56.003 1.00 42.96 240 GLY A C 1
ATOM 1509 O O . GLY A 1 245 ? 28.955 4.577 56.060 1.00 38.53 240 GLY A O 1
ATOM 1510 N N . LYS A 1 246 ? 28.166 6.677 55.885 1.00 37.63 241 LYS A N 1
ATOM 1511 C CA . LYS A 1 246 ? 29.469 7.284 55.639 1.00 33.77 241 LYS A CA 1
ATOM 1512 C C . LYS A 1 246 ? 29.890 8.161 56.807 1.00 33.90 241 LYS A C 1
ATOM 1513 O O . LYS A 1 246 ? 29.112 8.997 57.280 1.00 31.03 241 LYS A O 1
ATOM 1519 N N . LYS A 1 247 ? 31.157 8.023 57.205 1.00 32.86 242 LYS A N 1
ATOM 1520 C CA . LYS A 1 247 ? 31.763 8.939 58.163 1.00 35.23 242 LYS A CA 1
ATOM 1521 C C . LYS A 1 247 ? 32.928 9.718 57.579 1.00 36.38 242 LYS A C 1
ATOM 1522 O O . LYS A 1 247 ? 33.403 10.659 58.227 1.00 34.99 242 LYS A O 1
ATOM 1528 N N . ASN A 1 248 ? 33.379 9.364 56.373 1.00 31.78 243 ASN A N 1
ATOM 1529 C CA . ASN A 1 248 ? 34.490 10.018 55.696 1.00 35.00 243 ASN A CA 1
ATOM 1530 C C . ASN A 1 248 ? 34.157 10.122 54.221 1.00 38.85 243 ASN A C 1
ATOM 1531 O O . ASN A 1 248 ? 33.376 9.327 53.689 1.00 36.50 243 ASN A O 1
ATOM 1536 N N . ASN A 1 249 ? 34.808 11.073 53.551 1.00 36.56 244 ASN A N 1
ATOM 1537 C CA . ASN A 1 249 ? 34.661 11.247 52.105 1.00 35.72 244 ASN A CA 1
ATOM 1538 C C . ASN A 1 249 ? 33.209 11.545 51.745 1.00 36.15 244 ASN A C 1
ATOM 1539 O O . ASN A 1 249 ? 32.693 11.094 50.716 1.00 39.77 244 ASN A O 1
ATOM 1544 N N . LEU A 1 250 ? 32.550 12.325 52.600 1.00 34.68 245 LEU A N 1
ATOM 1545 C CA . LEU A 1 250 ? 31.207 12.808 52.312 1.00 35.52 245 LEU A CA 1
ATOM 1546 C C . LEU A 1 250 ? 31.247 13.751 51.122 1.00 38.39 245 LEU A C 1
ATOM 1547 O O . LEU A 1 250 ? 32.228 14.469 50.905 1.00 38.35 245 LEU A O 1
ATOM 1552 N N . THR A 1 251 ? 30.177 13.743 50.333 1.00 34.42 246 THR A N 1
ATOM 1553 C CA . THR A 1 251 ? 30.132 14.566 49.133 1.00 37.27 246 THR A CA 1
ATOM 1554 C C . THR A 1 251 ? 28.945 15.511 49.197 1.00 37.09 246 THR A C 1
ATOM 1555 O O . THR A 1 251 ? 28.043 15.367 50.023 1.00 35.94 246 THR A O 1
ATOM 1559 N N . LYS A 1 252 ? 28.932 16.449 48.248 1.00 37.51 247 LYS A N 1
ATOM 1560 C CA . LYS A 1 252 ? 27.843 17.414 48.166 1.00 39.08 247 LYS A CA 1
ATOM 1561 C C . LYS A 1 252 ? 26.494 16.721 48.026 1.00 37.07 247 LYS A C 1
ATOM 1562 O O . LYS A 1 252 ? 25.504 17.154 48.624 1.00 38.81 247 LYS A O 1
ATOM 1568 N N . SER A 1 253 ? 26.436 15.623 47.269 1.00 39.31 248 SER A N 1
ATOM 1569 C CA . SER A 1 253 ? 25.136 14.983 47.066 1.00 38.37 248 SER A CA 1
ATOM 1570 C C . SER A 1 253 ? 24.669 14.227 48.302 1.00 42.49 248 SER A C 1
ATOM 1571 O O . SER A 1 253 ? 23.458 14.114 48.543 1.00 37.65 248 SER A O 1
ATOM 1574 N N . ASP A 1 254 ? 25.601 13.751 49.127 1.00 39.96 249 ASP A N 1
ATOM 1575 C CA . ASP A 1 254 ? 25.231 13.205 50.423 1.00 38.03 249 ASP A CA 1
ATOM 1576 C C . ASP A 1 254 ? 24.451 14.228 51.238 1.00 38.70 249 ASP A C 1
ATOM 1577 O O . ASP A 1 254 ? 23.427 13.903 51.854 1.00 34.07 249 ASP A O 1
ATOM 1582 N N . PHE A 1 255 ? 24.929 15.474 51.256 1.00 33.28 250 PHE A N 1
ATOM 1583 C CA . PHE A 1 255 ? 24.316 16.478 52.122 1.00 35.50 250 PHE A CA 1
ATOM 1584 C C . PHE A 1 255 ? 23.090 17.093 51.470 1.00 36.24 250 PHE A C 1
ATOM 1585 O O . PHE A 1 255 ? 22.048 17.281 52.129 1.00 34.32 250 PHE A O 1
ATOM 1593 N N . LEU A 1 256 ? 23.185 17.448 50.208 1.00 34.30 251 LEU A N 1
ATOM 1594 C CA . LEU A 1 256 ? 22.123 18.206 49.560 1.00 36.24 251 LEU A CA 1
ATOM 1595 C C . LEU A 1 256 ? 20.995 17.440 48.917 1.00 40.43 251 LEU A C 1
ATOM 1596 O O . LEU A 1 256 ? 19.949 17.983 48.666 1.00 39.41 251 LEU A O 1
ATOM 1601 N N . LYS A 1 257 ? 21.210 16.174 48.671 1.00 39.01 252 LYS A N 1
ATOM 1602 C CA . LYS A 1 257 ? 20.216 15.408 47.986 1.00 37.13 252 LYS A CA 1
ATOM 1603 C C . LYS A 1 257 ? 19.723 14.308 48.906 1.00 41.07 252 LYS A C 1
ATOM 1604 O O . LYS A 1 257 ? 18.573 14.275 49.271 1.00 40.38 252 LYS A O 1
ATOM 1606 N N . TYR A 1 258 ? 20.611 13.414 49.292 1.00 39.28 253 TYR A N 1
ATOM 1607 C CA . TYR A 1 258 ? 20.192 12.324 50.175 1.00 37.06 253 TYR A CA 1
ATOM 1608 C C . TYR A 1 258 ? 19.724 12.862 51.521 1.00 37.16 253 TYR A C 1
ATOM 1609 O O . TYR A 1 258 ? 18.621 12.553 51.984 1.00 36.27 253 TYR A O 1
ATOM 1618 N N . PHE A 1 259 ? 20.559 13.671 52.173 1.00 32.97 254 PHE A N 1
ATOM 1619 C CA . PHE A 1 259 ? 20.211 14.179 53.499 1.00 31.67 254 PHE A CA 1
ATOM 1620 C C . PHE A 1 259 ? 19.062 15.182 53.424 1.00 37.35 254 PHE A C 1
ATOM 1621 O O . PHE A 1 259 ? 17.994 14.977 54.024 1.00 36.00 254 PHE A O 1
ATOM 1629 N N . ALA A 1 260 ? 19.249 16.262 52.664 1.00 34.98 255 ALA A N 1
ATOM 1630 C CA . ALA A 1 260 ? 18.299 17.374 52.697 1.00 36.83 255 ALA A CA 1
ATOM 1631 C C . ALA A 1 260 ? 16.966 17.011 52.037 1.00 40.78 255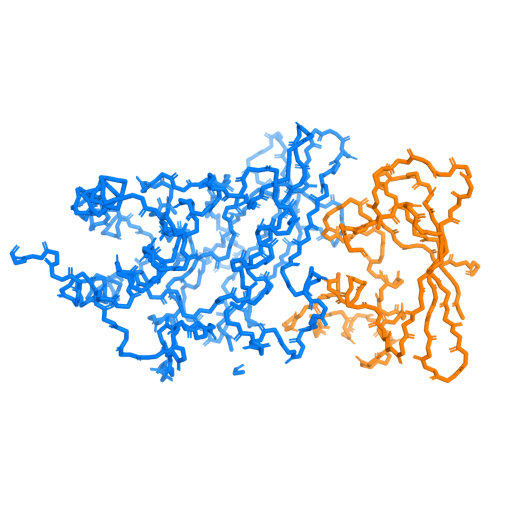 ALA A C 1
ATOM 1632 O O . ALA A 1 260 ? 15.896 17.382 52.539 1.00 39.40 255 ALA A O 1
ATOM 1634 N N . ILE A 1 261 ? 16.995 16.291 50.920 1.00 36.15 256 ILE A N 1
ATOM 1635 C CA . ILE A 1 261 ? 15.732 15.972 50.251 1.00 40.91 256 ILE A CA 1
ATOM 1636 C C . ILE A 1 261 ? 15.172 14.652 50.760 1.00 40.65 256 ILE A C 1
ATOM 1637 O O . ILE A 1 261 ? 14.034 14.603 51.241 1.00 42.69 256 ILE A O 1
ATOM 1642 N N . GLU A 1 262 ? 15.945 13.566 50.650 1.00 38.88 257 GLU A N 1
ATOM 1643 C CA . GLU A 1 262 ? 15.363 12.255 50.936 1.00 41.90 257 GLU A CA 1
ATOM 1644 C C . GLU A 1 262 ? 15.069 12.075 52.418 1.00 43.47 257 GLU A C 1
ATOM 1645 O O . GLU A 1 262 ? 14.010 11.547 52.780 1.00 42.98 257 GLU A O 1
ATOM 1651 N N . LYS A 1 263 ? 15.976 12.504 53.299 1.00 36.62 258 LYS A N 1
ATOM 1652 C CA . LYS A 1 263 ? 15.790 12.209 54.714 1.00 38.41 258 LYS A CA 1
ATOM 1653 C C . LYS A 1 263 ? 15.137 13.336 55.507 1.00 39.40 258 LYS A C 1
ATOM 1654 O O . LYS A 1 263 ? 14.439 13.060 56.487 1.00 39.63 258 LYS A O 1
ATOM 1660 N N . LEU A 1 264 ? 15.337 14.595 55.122 1.00 35.92 259 LEU A N 1
ATOM 1661 C CA . LEU A 1 264 ? 14.730 15.708 55.844 1.00 37.16 259 LEU A CA 1
ATOM 1662 C C . LEU A 1 264 ? 13.497 16.274 55.147 1.00 42.41 259 LEU A C 1
ATOM 1663 O O . LEU A 1 264 ? 12.752 17.040 55.766 1.00 39.60 259 LEU A O 1
ATOM 1668 N N . GLY A 1 265 ? 13.273 15.943 53.881 1.00 37.54 260 GLY A N 1
ATOM 1669 C CA . GLY A 1 265 ? 12.085 16.433 53.201 1.00 41.29 260 GLY A CA 1
ATOM 1670 C C . GLY A 1 265 ? 12.054 17.928 52.950 1.00 45.43 260 GLY A C 1
ATOM 1671 O O . GLY A 1 265 ? 10.970 18.500 52.804 1.00 44.77 260 GLY A O 1
ATOM 1672 N N . LEU A 1 266 ? 13.214 18.578 52.877 1.00 37.52 261 LEU A N 1
ATOM 1673 C CA . LEU A 1 266 ? 13.258 20.006 52.591 1.00 40.42 261 LEU A CA 1
ATOM 1674 C C . LEU A 1 266 ? 12.986 20.298 51.119 1.00 44.97 261 LEU A C 1
ATOM 1675 O O . LEU A 1 266 ? 13.358 19.533 50.22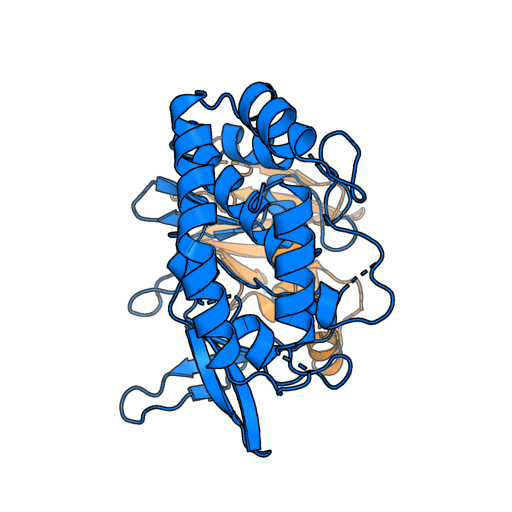2 1.00 43.30 261 LEU A O 1
ATOM 1680 N N . ASN A 1 267 ? 12.352 21.440 50.876 1.00 46.83 262 ASN A N 1
ATOM 1681 C CA . ASN A 1 267 ? 12.088 21.902 49.524 1.00 50.37 262 ASN A CA 1
ATOM 1682 C C . ASN A 1 267 ? 13.356 22.491 48.911 1.00 45.43 262 ASN A C 1
ATOM 1683 O O . ASN A 1 267 ? 14.218 23.026 49.609 1.00 49.37 262 ASN A O 1
ATOM 1688 N N . GLN A 1 268 ? 13.455 22.410 47.582 1.00 45.62 263 GLN A N 1
ATOM 1689 C CA . GLN A 1 268 ? 14.678 22.847 46.919 1.00 48.63 263 GLN A CA 1
ATOM 1690 C C . GLN A 1 268 ? 14.954 24.333 47.146 1.00 50.23 263 GLN A C 1
ATOM 1691 O O . GLN A 1 268 ? 16.122 24.743 47.222 1.00 46.83 263 GLN A O 1
ATOM 1697 N N . ASN A 1 269 ? 13.904 25.156 47.256 1.00 50.82 264 ASN A N 1
ATOM 1698 C CA . ASN A 1 269 ? 14.111 26.578 47.532 1.00 50.36 264 ASN A CA 1
ATOM 1699 C C . ASN A 1 269 ? 14.740 26.786 48.903 1.00 48.87 264 ASN A C 1
ATOM 1700 O O . ASN A 1 269 ? 15.607 27.649 49.074 1.00 45.05 264 ASN A O 1
ATOM 1705 N N . VAL A 1 270 ? 14.308 26.013 49.895 1.00 44.62 265 VAL A N 1
ATOM 1706 C CA . VAL A 1 270 ? 14.866 26.143 51.237 1.00 44.93 265 VAL A CA 1
ATOM 1707 C C . VAL A 1 270 ? 16.322 25.689 51.255 1.00 40.28 265 VAL A C 1
ATOM 1708 O O . VAL A 1 270 ? 17.182 26.349 51.849 1.00 39.83 265 VAL A O 1
ATOM 1712 N N . ILE A 1 271 ? 16.619 24.560 50.599 1.00 40.69 266 ILE A N 1
ATOM 1713 C CA . ILE A 1 271 ? 17.996 24.079 50.493 1.00 41.56 266 ILE A CA 1
ATOM 1714 C C . ILE A 1 271 ? 18.881 25.142 49.861 1.00 44.32 266 ILE A C 1
ATOM 1715 O O . ILE A 1 271 ? 19.940 25.495 50.394 1.00 42.19 266 ILE A O 1
ATOM 1720 N N . ASP A 1 272 ? 18.452 25.660 48.706 1.00 38.41 267 ASP A N 1
ATOM 1721 C CA . ASP A 1 272 ? 19.230 26.645 47.975 1.00 44.74 267 ASP A CA 1
ATOM 1722 C C . ASP A 1 272 ? 19.490 27.871 48.833 1.00 42.48 267 ASP A C 1
ATOM 1723 O O . ASP A 1 272 ? 20.593 28.424 48.818 1.00 40.66 267 ASP A O 1
ATOM 1728 N N . GLY A 1 273 ? 18.483 28.303 49.594 1.00 41.18 268 GLY A N 1
ATOM 1729 C CA . GLY A 1 273 ? 18.647 29.492 50.410 1.00 39.83 268 GLY A CA 1
ATOM 1730 C C . GLY A 1 273 ? 19.664 29.287 51.516 1.00 40.26 268 GLY A C 1
ATOM 1731 O O . GLY A 1 273 ? 20.456 30.186 51.819 1.00 39.80 268 GLY A O 1
ATOM 1732 N N . ILE A 1 274 ? 19.671 28.097 52.117 1.00 39.30 269 ILE A N 1
ATOM 1733 C CA . ILE A 1 274 ? 20.631 27.811 53.183 1.00 40.70 269 ILE A CA 1
ATOM 1734 C C . ILE A 1 274 ? 22.040 27.730 52.618 1.00 38.50 269 ILE A C 1
ATOM 1735 O O . ILE A 1 274 ? 23.004 28.215 53.230 1.00 37.99 269 ILE A O 1
ATOM 1740 N N . VAL A 1 275 ? 22.192 27.101 51.453 1.00 41.36 270 VAL A N 1
ATOM 1741 C CA . VAL A 1 275 ? 23.517 27.042 50.838 1.00 36.84 270 VAL A CA 1
ATOM 1742 C C . VAL A 1 275 ? 24.029 28.444 50.552 1.00 37.75 270 VAL A C 1
ATOM 1743 O O . VAL A 1 275 ? 25.202 28.756 50.802 1.00 42.03 270 VAL A O 1
ATOM 1747 N N . GLN A 1 276 ? 23.154 29.317 50.040 1.00 39.45 271 GLN A N 1
ATOM 1748 C CA . GLN A 1 276 ? 23.546 30.695 49.764 1.00 42.79 271 GLN A CA 1
ATOM 1749 C C . GLN A 1 276 ? 23.971 31.421 51.041 1.00 41.14 271 GLN A C 1
ATOM 1750 O O . GLN A 1 276 ? 24.914 32.225 51.019 1.00 41.96 271 GLN A O 1
ATOM 1756 N N . GLU A 1 277 ? 23.278 31.163 52.159 1.00 40.69 272 GLU A N 1
ATOM 1757 C CA . GLU A 1 277 ? 23.694 31.733 53.443 1.00 40.82 272 GLU A CA 1
ATOM 1758 C C . GLU A 1 277 ? 25.136 31.362 53.780 1.00 38.86 272 GLU A C 1
ATOM 1759 O O . GLU A 1 277 ? 25.934 32.219 54.196 1.00 37.06 272 GLU A O 1
ATOM 1765 N N . PHE A 1 278 ? 25.486 30.081 53.616 1.00 35.46 273 PHE A N 1
ATOM 1766 C CA . PHE A 1 278 ? 26.861 29.653 53.862 1.00 36.49 273 PHE A CA 1
ATOM 1767 C C . PHE A 1 278 ? 27.837 30.318 52.894 1.00 35.95 273 PHE A C 1
ATOM 1768 O O . PHE A 1 278 ? 28.895 30.798 53.311 1.00 39.73 273 PHE A O 1
ATOM 1776 N N . HIS A 1 279 ? 27.510 30.345 51.593 1.00 36.01 274 HIS A N 1
ATOM 1777 C CA . HIS A 1 279 ? 28.370 31.058 50.644 1.00 38.45 274 HIS A CA 1
ATOM 1778 C C . HIS A 1 279 ? 28.629 32.476 51.128 1.00 42.11 274 HIS A C 1
ATOM 1779 O O . HIS A 1 279 ? 29.772 32.950 51.137 1.00 40.80 274 HIS A O 1
ATOM 1786 N N . GLN A 1 280 ? 27.567 33.161 51.562 1.00 41.07 275 GLN A N 1
ATOM 1787 C CA . GLN A 1 280 ? 27.682 34.568 51.928 1.00 39.36 275 GLN A CA 1
ATOM 1788 C C . GLN A 1 280 ? 28.475 34.776 53.202 1.00 42.87 275 GLN A C 1
ATOM 1789 O O . GLN A 1 280 ? 29.069 35.844 53.386 1.00 43.29 275 GLN A O 1
ATOM 1795 N N . VAL A 1 281 ? 28.511 33.781 54.089 1.00 38.03 276 VAL A N 1
ATOM 1796 C CA . VAL A 1 281 ? 29.154 33.978 55.378 1.00 38.35 276 VAL A CA 1
ATOM 1797 C C . VAL A 1 281 ? 30.655 33.716 55.340 1.00 40.15 276 VAL A C 1
ATOM 1798 O O . VAL A 1 281 ? 31.362 34.103 56.280 1.00 42.29 276 VAL A O 1
ATOM 1802 N N . ILE A 1 282 ? 31.164 33.058 54.291 1.00 40.41 277 ILE A N 1
ATOM 1803 C CA . ILE A 1 282 ? 32.581 32.661 54.284 1.00 39.48 277 ILE A CA 1
ATOM 1804 C C . ILE A 1 282 ? 33.515 33.855 54.448 1.00 38.86 277 ILE A C 1
ATOM 1805 O O . ILE A 1 282 ? 34.462 33.759 55.249 1.00 43.88 277 ILE A O 1
ATOM 1810 N N . PRO A 1 283 ? 33.336 34.984 53.752 1.00 40.29 278 PRO A N 1
ATOM 1811 C CA . PRO A 1 283 ? 34.239 36.123 54.020 1.00 42.45 278 PRO A CA 1
ATOM 1812 C C . PRO A 1 283 ? 34.219 36.576 55.470 1.00 45.68 278 PRO A C 1
ATOM 1813 O O . PRO A 1 283 ? 35.273 36.911 56.034 1.00 42.76 278 PRO A O 1
ATOM 1817 N N . LYS A 1 284 ? 33.053 36.551 56.118 1.00 44.04 279 LYS A N 1
ATOM 1818 C CA . LYS A 1 284 ? 33.006 36.991 57.509 1.00 42.20 279 LYS A CA 1
ATOM 1819 C C . LYS A 1 284 ? 33.625 35.951 58.434 1.00 39.08 279 LYS A C 1
ATOM 1820 O O . LYS A 1 284 ? 34.284 36.310 59.412 1.00 42.35 279 LYS A O 1
ATOM 1826 N N . TRP A 1 285 ? 33.435 34.659 58.143 1.00 38.27 280 TRP A N 1
ATOM 1827 C CA . TRP A 1 285 ? 34.107 33.617 58.910 1.00 39.56 280 TRP A CA 1
ATOM 1828 C C . TRP A 1 285 ? 35.617 33.770 58.811 1.00 38.59 280 TRP A C 1
ATOM 1829 O O . TRP A 1 285 ? 36.329 33.680 59.818 1.00 37.91 280 TRP A O 1
ATOM 1840 N N . GLN A 1 286 ? 36.127 33.957 57.590 1.00 41.95 281 GLN A N 1
ATOM 1841 C CA . GLN A 1 286 ? 37.566 34.141 57.430 1.00 39.87 281 GLN A CA 1
ATOM 1842 C C . GLN A 1 286 ? 38.053 35.296 58.289 1.00 41.18 281 GLN A C 1
ATOM 1843 O O . GLN A 1 286 ? 39.079 35.188 58.974 1.00 39.04 281 GLN A O 1
ATOM 1849 N N . GLU A 1 287 ? 37.313 36.409 58.265 1.00 42.93 282 GLU A N 1
ATOM 1850 C CA . GLU A 1 287 ? 37.678 37.586 59.048 1.00 42.82 282 GLU A CA 1
ATOM 1851 C C . GLU A 1 287 ? 37.648 37.298 60.547 1.00 41.55 282 GLU A C 1
ATOM 1852 O O . GLU A 1 287 ? 38.568 37.690 61.276 1.00 43.60 282 GLU A O 1
ATOM 1858 N N . LEU A 1 288 ? 36.591 36.626 61.031 1.00 38.64 283 LEU A N 1
ATOM 1859 C CA . LEU A 1 288 ? 36.481 36.332 62.457 1.00 40.56 283 LEU A CA 1
ATOM 1860 C C . LEU A 1 288 ? 37.601 35.419 62.933 1.00 38.15 283 LEU A C 1
ATOM 1861 O O . LEU A 1 288 ? 38.112 35.589 64.044 1.00 39.00 283 LEU A O 1
ATOM 1866 N N . ILE A 1 289 ? 37.990 34.435 62.121 1.00 36.53 284 ILE A N 1
ATOM 1867 C CA . ILE A 1 289 ? 39.078 33.544 62.525 1.00 37.18 284 ILE A CA 1
ATOM 1868 C C . ILE A 1 289 ? 40.373 34.331 62.663 1.00 43.03 284 ILE A C 1
ATOM 1869 O O . ILE A 1 289 ? 41.112 34.193 63.650 1.00 37.27 284 ILE A O 1
ATOM 1874 N N . GLY A 1 290 ? 40.653 35.181 61.676 1.00 42.48 285 GLY A N 1
ATOM 1875 C CA . GLY A 1 290 ? 41.834 36.018 61.725 1.00 44.41 285 GLY A CA 1
ATOM 1876 C C . GLY A 1 290 ? 41.910 36.880 62.970 1.00 44.29 285 GLY A C 1
ATOM 1877 O O . GLY A 1 290 ? 43.003 37.194 63.441 1.00 45.90 285 GLY A O 1
ATOM 1878 N N . PHE A 1 291 ? 40.762 37.273 63.522 1.00 42.67 286 PHE A N 1
ATOM 1879 C CA . PHE A 1 291 ? 40.717 38.119 64.714 1.00 46.57 286 PHE A CA 1
ATOM 1880 C C . PHE A 1 291 ? 40.535 37.333 66.006 1.00 42.63 286 PHE A C 1
ATOM 1881 O O . PHE A 1 291 ? 40.417 37.944 67.068 1.00 45.50 286 PHE A O 1
ATOM 1889 N N . SER A 1 292 ? 40.526 36.006 65.952 1.00 44.67 287 SER A N 1
ATOM 1890 C CA . SER A 1 292 ? 40.258 35.217 67.147 1.00 38.80 287 SER A CA 1
ATOM 1891 C C . SER A 1 292 ? 41.481 35.185 68.067 1.00 42.93 287 SER A C 1
ATOM 1892 O O . SER A 1 292 ? 42.519 35.799 67.805 1.00 39.06 287 SER A O 1
ATOM 1895 N N . PHE A 1 293 ? 41.356 34.444 69.168 1.00 36.38 288 PHE A N 1
ATOM 1896 C CA . PHE A 1 293 ? 42.459 34.260 70.097 1.00 42.78 288 PHE A CA 1
ATOM 1897 C C . PHE A 1 293 ? 43.277 33.010 69.801 1.00 37.20 288 PHE A C 1
ATOM 1898 O O . PHE A 1 293 ? 44.213 32.708 70.551 1.00 37.18 288 PHE A O 1
ATOM 1906 N N . LEU A 1 294 ? 42.953 32.280 68.734 1.00 37.31 289 LEU A N 1
ATOM 1907 C CA . LEU A 1 294 ? 43.809 31.179 68.308 1.00 38.17 289 LEU A CA 1
ATOM 1908 C C . LEU A 1 294 ? 45.191 31.712 67.951 1.00 38.27 289 LEU A C 1
ATOM 1909 O O . LEU A 1 294 ? 45.338 32.851 67.504 1.00 37.69 289 LEU A O 1
ATOM 1914 N N . SER A 1 295 ? 46.212 30.880 68.138 1.00 38.16 290 SER A N 1
ATOM 1915 C CA . SER A 1 295 ? 47.539 31.251 67.651 1.00 42.93 290 SER A CA 1
ATOM 1916 C C . SER A 1 295 ? 47.518 31.407 66.134 1.00 42.40 290 SER A C 1
ATOM 1917 O O . SER A 1 295 ? 46.628 30.899 65.452 1.00 37.62 290 SER A O 1
ATOM 1920 N N . GLN A 1 296 ? 48.527 32.102 65.596 1.00 38.25 291 GLN A N 1
ATOM 1921 C CA . GLN A 1 296 ? 48.630 32.197 64.138 1.00 44.81 291 GLN A CA 1
ATOM 1922 C C . GLN A 1 296 ? 48.662 30.822 63.489 1.00 44.57 291 GLN A C 1
ATOM 1923 O O . GLN A 1 296 ? 48.000 30.589 62.471 1.00 38.76 291 GLN A O 1
ATOM 1929 N N . GLU A 1 297 ? 49.419 29.898 64.070 1.00 40.31 292 GLU A N 1
ATOM 1930 C CA . GLU A 1 297 ? 49.519 28.559 63.503 1.00 40.53 292 GLU A CA 1
ATOM 1931 C C . GLU A 1 297 ? 48.174 27.838 63.518 1.00 39.34 292 GLU A C 1
ATOM 1932 O O . GLU A 1 297 ? 47.821 27.151 62.554 1.00 37.30 292 GLU A O 1
ATOM 1946 N N . GLN A 1 299 ? 45.174 29.378 63.631 1.00 34.98 294 GLN A N 1
ATOM 1947 C CA . GLN A 1 299 ? 44.340 30.075 62.649 1.00 38.12 294 GLN A CA 1
ATOM 1948 C C . GLN A 1 299 ? 44.553 29.529 61.241 1.00 35.47 294 GLN A C 1
ATOM 1949 O O . GLN A 1 299 ? 43.586 29.322 60.486 1.00 35.54 294 GLN A O 1
ATOM 1955 N N . GLU A 1 300 ? 45.814 29.324 60.854 1.00 34.81 295 GLU A N 1
ATOM 1956 C CA . GLU A 1 300 ? 46.092 28.808 59.516 1.00 39.54 295 GLU A CA 1
ATOM 1957 C C . GLU A 1 300 ? 45.503 27.421 59.321 1.00 38.10 295 GLU A C 1
ATOM 1958 O O . GLU A 1 300 ? 44.972 27.117 58.249 1.00 35.36 295 GLU A O 1
ATOM 1964 N N . LYS A 1 301 ? 45.594 26.558 60.337 1.00 35.24 296 LYS A N 1
ATOM 1965 C CA . LYS A 1 301 ? 44.982 25.239 60.215 1.00 36.34 296 LYS A CA 1
ATOM 1966 C C . LYS A 1 301 ? 43.474 25.354 60.065 1.00 32.59 296 LYS A C 1
ATOM 1967 O O . LYS A 1 301 ? 42.875 24.661 59.235 1.00 31.60 296 LYS A O 1
ATOM 1973 N N . TYR A 1 302 ? 42.852 26.232 60.856 1.00 32.83 297 TYR A N 1
ATOM 1974 C CA . TYR A 1 302 ? 41.405 26.420 60.796 1.00 32.51 297 TYR A CA 1
ATOM 1975 C C . TYR A 1 302 ? 40.984 26.946 59.431 1.00 31.61 297 TYR A C 1
ATOM 1976 O O . TYR A 1 302 ? 40.003 26.476 58.850 1.00 32.99 297 TYR A O 1
ATOM 1985 N N . LEU A 1 303 ? 41.708 27.928 58.902 1.00 31.90 298 LEU A N 1
ATOM 1986 C CA . LEU A 1 303 ? 41.339 28.473 57.591 1.00 31.39 298 LEU A CA 1
ATOM 1987 C C . LEU A 1 303 ? 41.565 27.456 56.482 1.00 35.64 298 LEU A C 1
ATOM 1988 O O . LEU A 1 303 ? 40.789 27.391 55.513 1.00 34.88 298 LEU A O 1
ATOM 1993 N N . GLU A 1 304 ? 42.646 26.687 56.578 1.00 32.71 299 GLU A N 1
ATOM 1994 C CA . GLU A 1 304 ? 42.928 25.711 55.530 1.00 40.28 299 GLU A CA 1
ATOM 1995 C C . GLU A 1 304 ? 41.871 24.607 55.510 1.00 38.39 299 GLU A C 1
ATOM 1996 O O . GLU A 1 304 ? 41.404 24.202 54.438 1.00 37.27 299 GLU A O 1
ATOM 2002 N N . LEU A 1 305 ? 41.451 24.129 56.682 1.00 32.34 300 LEU A N 1
ATOM 2003 C CA . LEU A 1 305 ? 40.407 23.105 56.702 1.00 32.08 300 LEU A CA 1
ATOM 2004 C C . LEU A 1 305 ? 39.095 23.653 56.171 1.00 35.13 300 LEU A C 1
ATOM 2005 O O . LEU A 1 305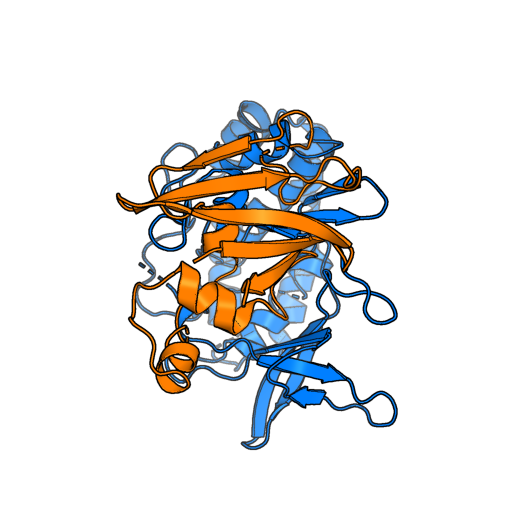 ? 38.410 22.990 55.380 1.00 37.51 300 LEU A O 1
ATOM 2010 N N . LEU A 1 306 ? 38.730 24.867 56.594 1.00 32.20 301 LEU A N 1
ATOM 2011 C CA . LEU A 1 306 ? 37.507 25.493 56.108 1.00 32.02 301 LEU A CA 1
ATOM 2012 C C . LEU A 1 306 ? 37.516 25.603 54.591 1.00 32.95 301 LEU A C 1
ATOM 2013 O O . LEU A 1 306 ? 36.518 25.289 53.925 1.00 33.70 301 LEU A O 1
ATOM 2018 N N . GLU A 1 307 ? 38.634 26.065 54.024 1.00 35.64 302 GLU A N 1
ATOM 2019 C CA . GLU A 1 307 ? 38.714 26.161 52.571 1.00 34.68 302 GLU A CA 1
ATOM 2020 C C . GLU A 1 307 ? 38.566 24.788 51.916 1.00 39.22 302 GLU A C 1
ATOM 2021 O O . GLU A 1 307 ? 37.845 24.644 50.917 1.00 38.00 302 GLU A O 1
ATOM 2027 N N . GLN A 1 308 ? 39.230 23.762 52.466 1.00 32.09 303 GLN A N 1
ATOM 2028 C CA . GLN A 1 308 ? 39.107 22.419 51.896 1.00 37.19 303 GLN A CA 1
ATOM 2029 C C . GLN A 1 308 ? 37.666 21.930 51.918 1.00 33.76 303 GLN A C 1
ATOM 2030 O O . GLN A 1 308 ? 37.190 21.339 50.937 1.00 37.14 303 GLN A O 1
ATOM 2036 N N . ARG A 1 309 ? 36.968 22.152 53.029 1.00 34.98 304 ARG A N 1
ATOM 2037 C CA . ARG A 1 309 ? 35.594 21.691 53.160 1.00 31.65 304 ARG A CA 1
ATOM 2038 C C . ARG A 1 309 ? 34.669 22.482 52.249 1.00 35.48 304 ARG A C 1
ATOM 2039 O O . ARG A 1 309 ? 33.787 21.904 51.595 1.00 34.61 304 ARG A O 1
ATOM 2047 N N . CYS A 1 310 ? 34.867 23.805 52.192 1.00 32.08 305 CYS A N 1
ATOM 2048 C CA . CYS A 1 310 ? 34.162 24.645 51.226 1.00 32.38 305 CYS A CA 1
ATOM 2049 C C . CYS A 1 310 ? 34.388 24.177 49.793 1.00 38.69 305 CYS A C 1
ATOM 2050 O O . CYS A 1 310 ? 33.448 24.135 48.995 1.00 38.62 305 CYS A O 1
ATOM 2053 N N . LYS A 1 311 ? 35.640 23.896 49.422 1.00 34.65 306 LYS A N 1
ATOM 2054 C CA . LYS A 1 311 ? 35.894 23.444 48.057 1.00 35.21 306 LYS A CA 1
ATOM 2055 C C . LYS A 1 311 ? 35.192 22.123 47.770 1.00 38.93 306 LYS A C 1
ATOM 2056 O O . LYS A 1 311 ? 34.736 21.885 46.647 1.00 41.24 306 LYS A O 1
ATOM 2062 N N . ARG A 1 312 ? 35.091 21.257 48.771 1.00 37.28 307 ARG A N 1
ATOM 2063 C CA . ARG A 1 312 ? 34.476 19.959 48.557 1.00 43.71 307 ARG A CA 1
ATOM 2064 C C . ARG A 1 312 ? 32.983 20.082 48.264 1.00 40.81 307 ARG A C 1
ATOM 2065 O O . ARG A 1 312 ? 32.429 19.235 47.554 1.00 49.17 307 ARG A O 1
ATOM 2073 N N . LEU A 1 313 ? 32.338 21.151 48.729 1.00 38.81 308 LEU A N 1
ATOM 2074 C CA . LEU A 1 313 ? 30.943 21.432 48.418 1.00 40.13 308 LEU A CA 1
ATOM 2075 C C . LEU A 1 313 ? 30.792 22.464 47.297 1.00 38.95 308 LEU A C 1
ATOM 2076 O O . LEU A 1 313 ? 29.733 23.088 47.175 1.00 41.48 308 LEU A O 1
ATOM 2081 N N . ASN A 1 314 ? 31.845 22.682 46.516 1.00 40.88 309 ASN A N 1
ATOM 2082 C CA . ASN A 1 314 ? 31.802 23.511 45.300 1.00 44.73 309 ASN A CA 1
ATOM 2083 C C . ASN A 1 314 ? 31.463 24.972 45.590 1.00 42.48 309 ASN A C 1
ATOM 2084 O O . ASN A 1 314 ? 30.882 25.667 44.742 1.00 44.43 309 ASN A O 1
ATOM 2089 N N . PHE A 1 315 ? 31.843 25.469 46.770 1.00 38.05 310 PHE A N 1
ATOM 2090 C CA . PHE A 1 315 ? 31.504 26.849 47.112 1.00 38.49 310 PHE A CA 1
ATOM 2091 C C . PHE A 1 315 ? 32.175 27.850 46.182 1.00 39.44 310 PHE A C 1
ATOM 2092 O O . PHE A 1 315 ? 31.631 28.936 45.952 1.00 46.56 310 PHE A O 1
ATOM 2100 N N . PHE A 1 316 ? 33.360 27.532 45.666 1.00 38.35 311 PHE A N 1
ATOM 2101 C CA . PHE A 1 316 ? 34.145 28.500 44.913 1.00 40.69 311 PHE A CA 1
ATOM 2102 C C . PHE A 1 316 ? 34.064 28.281 43.414 1.00 41.23 311 PHE A C 1
ATOM 2103 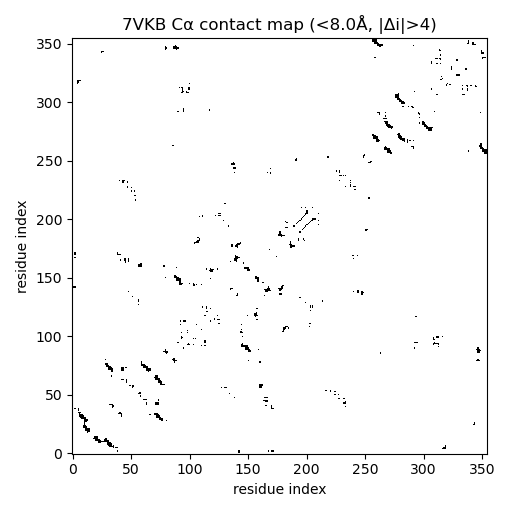O O . PHE A 1 316 ? 34.739 28.984 42.658 1.00 42.62 311 PHE A O 1
ATOM 2111 N N . ASP A 1 317 ? 33.254 27.332 42.959 1.00 43.51 312 ASP A N 1
ATOM 2112 C CA . ASP A 1 317 ? 33.136 27.100 41.522 1.00 48.21 312 ASP A CA 1
ATOM 2113 C C . ASP A 1 317 ? 32.081 28.033 40.946 1.00 56.12 312 ASP A C 1
ATOM 2114 O O . ASP A 1 317 ? 31.216 28.505 41.683 1.00 58.58 312 ASP A O 1
ATOM 2127 N N . ARG B 2 2 ? 18.799 -0.263 97.255 1.00 68.95 2 ARG B N 1
ATOM 2128 C CA . ARG B 2 2 ? 18.806 1.190 97.328 1.00 60.73 2 ARG B CA 1
ATOM 2129 C C . ARG B 2 2 ? 17.656 1.771 96.516 1.00 65.48 2 ARG B C 1
ATOM 2130 O O . ARG B 2 2 ? 17.379 1.319 95.400 1.00 65.77 2 ARG B O 1
ATOM 2138 N N . LYS B 2 3 ? 16.976 2.756 97.096 1.00 60.20 3 LYS B N 1
ATOM 2139 C CA . LYS B 2 3 ? 15.914 3.498 96.435 1.00 63.75 3 LYS B CA 1
ATOM 2140 C C . LYS B 2 3 ? 16.244 4.981 96.526 1.00 61.03 3 LYS B C 1
ATOM 2141 O O . LYS B 2 3 ? 17.004 5.416 97.397 1.00 57.32 3 LYS B O 1
ATOM 2147 N N . ALA B 2 4 ? 15.676 5.765 95.615 1.00 59.05 4 ALA B N 1
ATOM 2148 C CA . ALA B 2 4 ? 15.989 7.185 95.585 1.00 52.17 4 ALA B CA 1
ATOM 2149 C C . ALA B 2 4 ? 14.791 7.980 95.095 1.00 53.73 4 ALA B C 1
ATOM 2150 O O . ALA B 2 4 ? 14.111 7.575 94.147 1.00 50.44 4 ALA B O 1
ATOM 2152 N N . TYR B 2 5 ? 14.548 9.112 95.753 1.00 52.36 5 TYR B N 1
ATOM 2153 C CA . TYR B 2 5 ? 13.585 10.091 95.267 1.00 55.72 5 TYR B CA 1
ATOM 2154 C C . TYR B 2 5 ? 14.090 10.742 93.983 1.00 54.76 5 TYR B C 1
ATOM 2155 O O . TYR B 2 5 ? 15.224 11.226 93.933 1.00 55.29 5 TYR B O 1
ATOM 2164 N N . VAL B 2 6 ? 13.244 10.780 92.958 1.00 47.70 6 VAL B N 1
ATOM 2165 C CA . VAL B 2 6 ? 13.498 11.550 91.744 1.00 45.23 6 VAL B CA 1
ATOM 2166 C C . VAL B 2 6 ? 12.534 12.721 91.727 1.00 49.28 6 VAL B C 1
ATOM 2167 O O . VAL B 2 6 ? 11.315 12.534 91.848 1.00 54.22 6 VAL B O 1
ATOM 2171 N N . SER B 2 7 ? 13.073 13.925 91.579 1.00 45.66 7 SER B N 1
ATOM 2172 C CA . SER B 2 7 ? 12.276 15.141 91.584 1.00 54.10 7 SER B CA 1
ATOM 2173 C C . SER B 2 7 ? 12.462 15.894 90.274 1.00 53.27 7 SER B C 1
ATOM 2174 O O . SER B 2 7 ? 13.472 15.747 89.586 1.00 51.78 7 SER B O 1
ATOM 2177 N N . VAL B 2 8 ? 11.458 16.696 89.932 1.00 52.81 8 VAL B N 1
ATOM 2178 C CA . VAL B 2 8 ? 11.470 17.525 88.738 1.00 52.92 8 VAL B CA 1
ATOM 2179 C C . VAL B 2 8 ? 11.233 18.959 89.191 1.00 51.94 8 VAL B C 1
ATOM 2180 O O . VAL B 2 8 ? 10.162 19.273 89.729 1.00 54.27 8 VAL B O 1
ATOM 2184 N N . SER B 2 9 ? 12.227 19.822 88.992 1.00 51.04 9 SER B N 1
ATOM 2185 C CA . SER B 2 9 ? 12.133 21.223 89.419 1.00 53.29 9 SER B CA 1
ATOM 2186 C C . SER B 2 9 ? 11.731 21.309 90.895 1.00 56.96 9 SER B C 1
ATOM 2187 O O . SER B 2 9 ? 10.945 22.167 91.311 1.00 58.40 9 SER B O 1
ATOM 2190 N N . GLY B 2 10 ? 12.256 20.379 91.697 1.00 52.27 10 GLY B N 1
ATOM 2191 C CA . GLY B 2 10 ? 12.060 20.382 93.133 1.00 54.62 10 GLY B CA 1
ATOM 2192 C C . GLY B 2 10 ? 10.863 19.598 93.623 1.00 61.55 10 GLY B C 1
ATOM 2193 O O . GLY B 2 10 ? 10.797 19.273 94.818 1.00 62.43 10 GLY B O 1
ATOM 2194 N N . ILE B 2 11 ? 9.909 19.294 92.747 1.00 58.37 11 ILE B N 1
ATOM 2195 C CA . ILE B 2 11 ? 8.711 18.560 93.135 1.00 65.88 11 ILE B CA 1
ATOM 2196 C C . ILE B 2 11 ? 8.996 17.073 92.988 1.00 63.08 11 ILE B C 1
ATOM 2197 O O . ILE B 2 11 ? 9.452 16.624 91.930 1.00 62.83 11 ILE 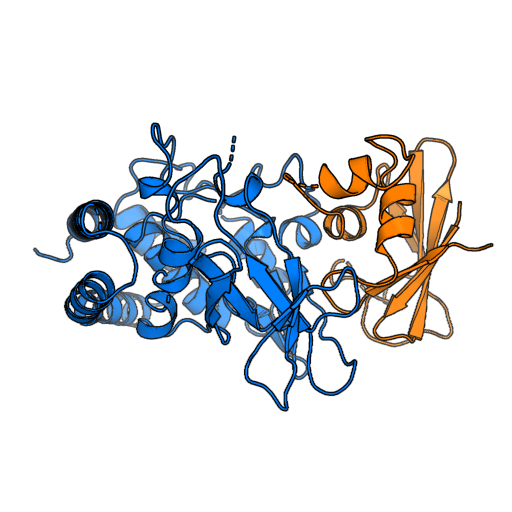B O 1
ATOM 2202 N N . LYS B 2 12 ? 8.735 16.309 94.048 1.00 59.11 12 LYS B N 1
ATOM 2203 C CA . LYS B 2 12 ? 8.941 14.868 93.986 1.00 61.05 12 LYS B CA 1
ATOM 2204 C C . LYS B 2 12 ? 8.032 14.256 92.935 1.00 67.08 12 LYS B C 1
ATOM 2205 O O . LYS B 2 12 ? 6.812 14.449 92.958 1.00 60.30 12 LYS B O 1
ATOM 2211 N N . ALA B 2 13 ? 8.644 13.524 92.004 1.00 60.97 13 ALA B N 1
ATOM 2212 C CA . ALA B 2 13 ? 7.954 12.920 90.878 1.00 60.73 13 ALA B CA 1
ATOM 2213 C C . ALA B 2 13 ? 7.806 11.414 90.994 1.00 60.16 13 ALA B C 1
ATOM 2214 O O . ALA B 2 13 ? 6.805 10.866 90.527 1.00 58.00 13 ALA B O 1
ATOM 2216 N N . GLY B 2 14 ? 8.769 10.732 91.599 1.00 58.35 14 GLY B N 1
ATOM 2217 C CA . GLY B 2 14 ? 8.688 9.289 91.670 1.00 59.56 14 GLY B CA 1
ATOM 2218 C C . GLY B 2 14 ? 9.901 8.699 92.354 1.00 55.78 14 GLY B C 1
ATOM 2219 O O . GLY B 2 14 ? 10.756 9.415 92.883 1.00 55.86 14 GLY B O 1
ATOM 2220 N N . ILE B 2 15 ? 9.949 7.368 92.346 1.00 55.38 15 ILE B N 1
ATOM 2221 C CA . ILE B 2 15 ? 10.986 6.573 93.003 1.00 57.39 15 ILE B CA 1
ATOM 2222 C C . ILE B 2 15 ? 11.767 5.781 91.977 1.00 56.16 15 ILE B C 1
ATOM 2223 O O . ILE B 2 15 ? 11.191 4.990 91.214 1.00 56.70 15 ILE B O 1
ATOM 2228 N N . LEU B 2 16 ? 13.081 5.992 91.963 1.00 55.20 16 LEU B N 1
ATOM 2229 C CA . LEU B 2 16 ? 14.001 5.127 91.246 1.00 58.54 16 LEU B CA 1
ATOM 2230 C C . LEU B 2 16 ? 14.483 4.073 92.228 1.00 53.93 16 LEU B C 1
ATOM 2231 O O . LEU B 2 16 ? 15.087 4.398 93.257 1.00 55.44 16 LEU B O 1
ATOM 2236 N N . GLU B 2 17 ? 14.191 2.819 91.928 1.00 56.77 17 GLU B N 1
ATOM 2237 C CA . GLU B 2 17 ? 14.410 1.724 92.852 1.00 66.04 17 GLU B CA 1
ATOM 2238 C C . GLU B 2 17 ? 15.294 0.685 92.181 1.00 65.66 17 GLU B C 1
ATOM 2239 O O . GLU B 2 17 ? 15.121 0.375 90.995 1.00 60.00 17 GLU B O 1
ATOM 2245 N N . GLU B 2 18 ? 16.256 0.167 92.933 1.00 63.28 18 GLU B N 1
ATOM 2246 C CA . GLU B 2 18 ? 17.173 -0.841 92.424 1.00 67.45 18 GLU B CA 1
ATOM 2247 C C . GLU B 2 18 ? 16.692 -2.201 92.919 1.00 72.61 18 GLU B C 1
ATOM 2248 O O . GLU B 2 18 ? 16.412 -2.367 94.109 1.00 70.85 18 GLU B O 1
ATOM 2254 N N . LEU B 2 19 ? 16.526 -3.146 91.999 1.00 66.31 19 LEU B N 1
ATOM 2255 C CA . LEU B 2 19 ? 16.071 -4.492 92.321 1.00 73.75 19 LEU B CA 1
ATOM 2256 C C . LEU B 2 19 ? 17.204 -5.495 92.146 1.00 74.30 19 LEU B C 1
ATOM 2257 O O . LEU B 2 19 ? 18.244 -5.207 91.550 1.00 78.99 19 LEU B O 1
ATOM 2262 N N . GLN B 2 20 ? 16.991 -6.684 92.697 1.00 80.02 20 GLN B N 1
ATOM 2263 C CA . GLN B 2 20 ? 18.007 -7.725 92.682 1.00 86.00 20 GLN B CA 1
ATOM 2264 C C . GLN B 2 20 ? 18.018 -8.434 91.338 1.00 88.40 20 GLN B C 1
ATOM 2265 O O . GLN B 2 20 ? 16.966 -8.751 90.776 1.00 90.53 20 GLN B O 1
ATOM 2267 N N . GLY B 2 21 ? 19.218 -8.688 90.831 1.00 90.49 21 GLY B N 1
ATOM 2268 C CA . GLY B 2 21 ? 19.403 -9.099 89.458 1.00 82.55 21 GLY B CA 1
ATOM 2269 C C . GLY B 2 21 ? 19.833 -7.988 88.529 1.00 82.84 21 GLY B C 1
ATOM 2270 O O . GLY B 2 21 ? 19.695 -8.138 87.310 1.00 90.40 21 GLY B O 1
ATOM 2271 N N . GLY B 2 22 ? 20.331 -6.875 89.064 1.00 82.23 22 GLY B N 1
ATOM 2272 C CA . GLY B 2 22 ? 20.784 -5.776 88.238 1.00 79.21 22 GLY B CA 1
ATOM 2273 C C . GLY B 2 22 ? 19.695 -5.054 87.481 1.00 77.91 22 GLY B C 1
ATOM 2274 O O . GLY B 2 22 ? 19.997 -4.265 86.582 1.00 77.46 22 GLY B O 1
ATOM 2275 N N . THR B 2 23 ? 18.434 -5.310 87.803 1.00 75.88 23 THR B N 1
ATOM 2276 C CA . THR B 2 23 ? 17.320 -4.625 87.167 1.00 70.00 23 THR B CA 1
ATOM 2277 C C . THR B 2 23 ? 16.874 -3.441 88.017 1.00 68.52 23 THR B C 1
ATOM 2278 O O . THR B 2 23 ? 17.144 -3.369 89.221 1.00 67.51 23 THR B O 1
ATOM 2282 N N . TYR B 2 24 ? 16.196 -2.497 87.370 1.00 60.13 24 TYR B N 1
ATOM 2283 C CA . TYR B 2 24 ? 15.787 -1.273 88.037 1.00 60.37 24 TYR B CA 1
ATOM 2284 C C . TYR B 2 24 ? 14.344 -0.963 87.679 1.00 63.41 24 TYR B C 1
ATOM 2285 O O . TYR B 2 24 ? 13.806 -1.447 86.679 1.00 63.40 24 TYR B O 1
ATOM 2294 N N . GLN B 2 25 ? 13.728 -0.126 88.501 1.00 55.43 25 GLN B N 1
ATOM 2295 C CA . GLN B 2 25 ? 12.343 0.253 88.297 1.00 60.91 25 GLN B CA 1
ATOM 2296 C C . GLN B 2 25 ? 12.173 1.720 88.657 1.00 63.58 25 GLN B C 1
ATOM 2297 O O . GLN B 2 25 ? 12.715 2.185 89.664 1.00 59.19 25 GLN B O 1
ATOM 2303 N N . PHE B 2 26 ? 11.436 2.453 87.829 1.00 59.33 26 PHE B N 1
ATOM 2304 C CA . PHE B 2 26 ? 11.001 3.794 88.186 1.00 58.69 26 PHE B CA 1
ATOM 2305 C C . PHE B 2 26 ? 9.484 3.809 88.282 1.00 63.16 26 PHE B C 1
ATOM 2306 O O . PHE B 2 26 ? 8.798 3.312 87.383 1.00 58.63 26 PHE B O 1
ATOM 2314 N N . THR B 2 27 ? 8.970 4.384 89.367 1.00 59.08 27 THR B N 1
ATOM 2315 C CA . THR B 2 27 ? 7.540 4.465 89.613 1.00 58.53 27 THR B CA 1
ATOM 2316 C C . THR B 2 27 ? 7.155 5.909 89.885 1.00 63.84 27 THR B C 1
ATOM 2317 O O . THR B 2 27 ? 7.732 6.547 90.770 1.00 62.18 27 THR B O 1
ATOM 2321 N N . TYR B 2 28 ? 6.185 6.423 89.130 1.00 60.97 28 TYR B N 1
ATOM 2322 C CA . TYR B 2 28 ? 5.711 7.780 89.356 1.00 60.22 28 TYR B CA 1
ATOM 2323 C C . TYR B 2 28 ? 4.825 7.837 90.600 1.00 72.06 28 TYR B C 1
ATOM 2324 O O . TYR B 2 28 ? 4.256 6.834 91.041 1.00 70.59 28 TYR B O 1
ATOM 2333 N N . PHE B 2 29 ? 4.685 9.040 91.147 1.00 71.34 29 PHE B N 1
ATOM 2334 C CA . PHE B 2 29 ? 3.742 9.290 92.230 1.00 78.92 29 PHE B CA 1
ATOM 2335 C C . PHE B 2 29 ? 2.370 9.646 91.681 1.00 77.47 29 PHE B C 1
ATOM 2336 O O . PHE B 2 29 ? 2.253 10.485 90.785 1.00 71.85 29 PHE B O 1
ATOM 2344 N N . GLU B 2 30 ? 1.339 9.013 92.244 1.00 81.76 30 GLU B N 1
ATOM 2345 C CA . GLU B 2 30 ? -0.040 9.432 92.046 1.00 79.21 30 GLU B CA 1
ATOM 2346 C C . GLU B 2 30 ? -0.128 10.950 92.104 1.00 79.98 30 GLU B C 1
ATOM 2347 O O . GLU B 2 30 ? -0.475 11.604 91.119 1.00 82.23 30 GLU B O 1
ATOM 2353 N N . ASP B 2 31 ? 0.274 11.525 93.238 1.00 85.07 31 ASP B N 1
ATOM 2354 C CA . ASP B 2 31 ? 0.203 12.969 93.440 1.00 87.42 31 ASP B CA 1
ATOM 2355 C C . ASP B 2 31 ? 0.951 13.771 92.375 1.00 88.71 31 ASP B C 1
ATOM 2356 O O . ASP B 2 31 ? 0.628 14.947 92.168 1.00 89.45 31 ASP B O 1
ATOM 2361 N N . TYR B 2 32 ? 1.938 13.184 91.692 1.00 84.58 32 TYR B N 1
ATOM 2362 C CA . TYR B 2 32 ? 2.706 13.941 90.705 1.00 82.64 32 TYR B CA 1
ATOM 2363 C C . TYR B 2 32 ? 1.974 13.977 89.371 1.00 78.92 32 TYR B C 1
ATOM 2364 O O . TYR B 2 32 ? 1.718 12.931 88.765 1.00 73.69 32 TYR B O 1
ATOM 2373 N N . HIS B 2 33 ? 1.672 15.182 88.901 1.00 77.59 33 HIS B N 1
ATOM 2374 C CA . HIS B 2 33 ? 1.012 15.378 87.620 1.00 80.31 33 HIS B CA 1
ATOM 2375 C C . HIS B 2 33 ? 1.669 16.523 86.858 1.00 80.63 33 HIS B C 1
ATOM 2376 O O . HIS B 2 33 ? 0.998 17.324 86.198 1.00 85.54 33 HIS B O 1
ATOM 2383 N N . GLY B 2 34 ? 3.001 16.606 86.933 1.00 80.27 34 GLY B N 1
ATOM 2384 C CA . GLY B 2 34 ? 3.773 17.591 86.216 1.00 78.16 34 GLY B CA 1
ATOM 2385 C C . GLY B 2 34 ? 4.540 17.005 85.046 1.00 70.33 34 GLY B C 1
ATOM 2386 O O . GLY B 2 34 ? 4.234 15.915 84.548 1.00 72.98 34 GLY B O 1
ATOM 2387 N N . ALA B 2 35 A 5.562 17.741 84.601 1.00 69.78 35 ALA B N 1
ATOM 2388 C CA . ALA B 2 35 A 6.303 17.336 83.412 1.00 64.64 35 ALA B CA 1
ATOM 2389 C C . ALA B 2 35 A 7.014 16.006 83.658 1.00 55.79 35 ALA B C 1
ATOM 2390 O O . ALA B 2 35 A 7.410 15.703 84.786 1.00 58.64 35 ALA B O 1
ATOM 2392 N N . PRO B 2 36 ? 7.174 15.184 82.623 1.00 59.22 36 PRO B N 1
ATOM 2393 C CA . PRO B 2 36 ? 7.787 13.867 82.824 1.00 50.04 36 PRO B CA 1
ATOM 2394 C C . PRO B 2 36 ? 9.252 13.988 83.214 1.00 51.05 36 PRO B C 1
ATOM 2395 O O . PRO B 2 36 ? 9.925 14.974 82.897 1.00 50.22 36 PRO B O 1
ATOM 2399 N N . VAL B 2 37 ? 9.737 12.964 83.922 1.00 46.65 37 VAL B N 1
ATOM 2400 C CA . VAL B 2 37 ? 11.159 12.890 84.248 1.00 43.67 37 VAL B CA 1
ATOM 2401 C C . VAL B 2 37 ? 11.983 12.912 82.968 1.00 48.62 37 VAL B C 1
ATOM 2402 O O . VAL B 2 37 ? 12.992 13.622 82.865 1.00 44.79 37 VAL B O 1
ATOM 2406 N N . SER B 2 38 ? 11.550 12.151 81.971 1.00 42.95 38 SER B N 1
ATOM 2407 C CA . SER B 2 38 ? 12.156 12.133 80.651 1.00 45.01 38 SER B CA 1
ATOM 2408 C C . SER B 2 38 ? 11.051 12.052 79.610 1.00 46.63 38 SER B C 1
ATOM 2409 O O . SER B 2 38 ? 9.976 11.496 79.865 1.00 44.67 38 SER B O 1
ATOM 2412 N N . LEU B 2 39 ? 11.323 12.601 78.425 1.00 43.03 39 LEU B N 1
ATOM 2413 C CA . LEU B 2 39 ? 10.375 12.454 77.332 1.00 41.93 39 LEU B CA 1
ATOM 2414 C C . LEU B 2 39 ? 10.155 10.990 76.984 1.00 44.02 39 LEU B C 1
ATOM 2415 O O . LEU B 2 39 ? 9.141 10.652 76.361 1.00 46.54 39 LEU B O 1
ATOM 2420 N N . THR B 2 40 ? 11.073 10.111 77.381 1.00 43.81 40 THR B N 1
ATOM 2421 C CA . THR B 2 40 ? 10.892 8.679 77.170 1.00 43.11 40 THR B CA 1
ATOM 2422 C C . THR B 2 40 ? 10.058 8.028 78.259 1.00 51.99 40 THR B C 1
ATOM 2423 O O . THR B 2 40 ? 9.769 6.830 78.164 1.00 51.04 40 THR B O 1
ATOM 2435 N N . PRO B 2 42 ? 6.722 9.142 79.763 1.00 50.55 42 PRO B N 1
ATOM 2436 C CA . PRO B 2 42 ? 5.529 9.962 79.992 1.00 54.08 42 PRO B CA 1
ATOM 2437 C C . PRO B 2 42 ? 4.744 9.470 81.194 1.00 56.03 42 PRO B C 1
ATOM 2438 O O . PRO B 2 42 ? 4.785 8.291 81.550 1.00 54.87 42 PRO B O 1
ATOM 2442 N N . LEU B 2 43 ? 4.029 10.403 81.824 1.00 53.31 43 LEU B N 1
ATOM 2443 C CA . LEU B 2 43 ? 3.190 10.054 82.965 1.00 60.66 43 LEU B CA 1
ATOM 2444 C C . LEU B 2 43 ? 2.106 9.052 82.602 1.00 68.04 43 LEU B C 1
ATOM 2445 O O . LEU B 2 43 ? 1.532 8.429 83.507 1.00 67.32 43 LEU B O 1
ATOM 2450 N N . LYS B 2 44 ? 1.805 8.912 81.306 1.00 64.31 44 LYS B N 1
ATOM 2451 C CA . LYS B 2 44 ? 0.848 7.950 80.769 1.00 73.50 44 LYS B CA 1
ATOM 2452 C C . LYS B 2 44 ? 1.006 6.573 81.410 1.00 70.02 44 LYS B C 1
ATOM 2453 O O . LYS B 2 44 ? 0.012 5.913 81.723 1.00 69.58 44 LYS B O 1
ATOM 2459 N N . ASN B 2 45 ? 2.246 6.137 81.618 1.00 64.67 45 ASN B N 1
ATOM 2460 C CA . ASN B 2 45 ? 2.547 4.914 82.346 1.00 64.86 45 ASN B CA 1
ATOM 2461 C C . ASN B 2 45 ? 3.159 5.285 83.687 1.00 69.84 45 ASN B C 1
ATOM 2462 O O . ASN B 2 45 ? 3.952 6.228 83.776 1.00 65.98 45 ASN B O 1
ATOM 2467 N N . LYS B 2 46 ? 2.804 4.538 84.730 1.00 69.05 46 LYS B N 1
ATOM 2468 C CA . LYS B 2 46 ? 3.308 4.867 86.056 1.00 73.30 46 LYS B CA 1
ATOM 2469 C C . LYS B 2 46 ? 4.504 4.022 86.484 1.00 70.83 46 LYS B C 1
ATOM 2470 O O . LYS B 2 46 ? 5.210 4.414 87.423 1.00 68.89 46 LYS B O 1
ATOM 2476 N N . VAL B 2 47 ? 4.768 2.896 85.818 1.00 67.80 47 VAL B N 1
ATOM 2477 C CA . VAL B 2 47 ? 5.890 2.029 86.163 1.00 70.11 47 VAL B CA 1
ATOM 2478 C C . VAL B 2 47 ? 6.717 1.748 84.918 1.00 67.01 47 VAL B C 1
ATOM 2479 O O . VAL B 2 47 ? 6.167 1.507 83.837 1.00 67.11 47 VAL B O 1
ATOM 2483 N N . TYR B 2 48 ? 8.043 1.779 85.075 1.00 62.58 48 TYR B N 1
ATOM 2484 C CA . TYR B 2 48 ? 8.985 1.523 83.992 1.00 60.46 48 TYR B CA 1
ATOM 2485 C C . TYR B 2 48 ? 10.061 0.575 84.498 1.00 64.34 48 TYR B C 1
ATOM 2486 O O . TYR B 2 48 ? 10.695 0.850 85.521 1.00 64.76 48 TYR B O 1
ATOM 2495 N N . ASP B 2 49 ? 10.272 -0.527 83.783 1.00 63.74 49 ASP B N 1
ATOM 2496 C CA . ASP B 2 49 ? 11.251 -1.542 84.147 1.00 64.05 49 ASP B CA 1
ATOM 2497 C C . ASP B 2 49 ? 12.435 -1.493 83.191 1.00 63.99 49 ASP B C 1
ATOM 2498 O O . ASP B 2 49 ? 12.278 -1.185 82.007 1.00 65.40 49 ASP B O 1
ATOM 2503 N N . PHE B 2 50 ? 13.622 -1.810 83.717 1.00 62.34 50 PHE B N 1
ATOM 2504 C CA . PHE B 2 50 ? 14.874 -1.765 82.965 1.00 64.26 50 PHE B CA 1
ATOM 2505 C C . PHE B 2 50 ? 15.742 -2.951 83.358 1.00 65.05 50 PHE B C 1
ATOM 2506 O O . PHE B 2 50 ? 15.898 -3.234 84.548 1.00 63.19 50 PHE B O 1
ATOM 2514 N N . ASP B 2 51 ? 16.314 -3.636 82.363 1.00 62.82 51 ASP B N 1
ATOM 2515 C CA . ASP B 2 51 ? 17.238 -4.737 82.623 1.00 66.29 51 ASP B CA 1
ATOM 2516 C C . ASP B 2 51 ? 18.650 -4.267 82.920 1.00 65.88 51 ASP B C 1
ATOM 2517 O O . ASP B 2 51 ? 19.464 -5.068 83.389 1.00 68.79 51 ASP B O 1
ATOM 2522 N N . VAL B 2 52 ? 18.957 -2.997 82.655 1.00 63.88 52 VAL B N 1
ATOM 2523 C CA . VAL B 2 52 ? 20.229 -2.384 83.012 1.00 58.93 52 VAL B CA 1
ATOM 2524 C C . VAL B 2 52 ? 19.924 -1.015 83.605 1.00 56.55 52 VAL B C 1
ATOM 2525 O O . VAL B 2 52 ? 18.771 -0.588 83.671 1.00 55.76 52 VAL B O 1
ATOM 2527 N N . PHE B 2 53 ? 20.969 -0.329 84.048 1.00 58.33 53 PHE B N 1
ATOM 2528 C CA . PHE B 2 53 ? 20.777 1.010 84.584 1.00 50.56 53 PHE B CA 1
ATOM 2529 C C . PHE B 2 53 ? 20.120 1.885 83.523 1.00 48.87 53 PHE B C 1
ATOM 2530 O O . PHE B 2 53 ? 20.596 1.929 82.381 1.00 46.85 53 PHE B O 1
ATOM 2538 N N . PRO B 2 54 ? 19.019 2.561 83.836 1.00 51.00 54 PRO B N 1
ATOM 2539 C CA . PRO B 2 54 ? 18.211 3.198 82.778 1.00 49.30 54 PRO B CA 1
ATOM 2540 C C . PRO B 2 54 ? 18.995 4.280 82.055 1.00 44.53 54 PRO B C 1
ATOM 2541 O O . PRO B 2 54 ? 19.622 5.143 82.688 1.00 44.24 54 PRO B O 1
ATOM 2545 N N . PRO B 2 55 ? 18.998 4.252 80.718 1.00 45.07 55 PRO B N 1
ATOM 2546 C CA . PRO B 2 55 ? 19.783 5.238 79.964 1.00 44.38 55 PRO B CA 1
ATOM 2547 C C . PRO B 2 55 ? 19.492 6.684 80.338 1.00 41.55 55 PRO B C 1
ATOM 2548 O O . PRO B 2 55 ? 20.431 7.489 80.331 1.00 43.74 55 PRO B O 1
ATOM 2552 N N . PHE B 2 56 ? 18.249 7.058 80.677 1.00 43.32 56 PHE B N 1
ATOM 2553 C CA . PHE B 2 56 ? 18.034 8.448 81.072 1.00 43.30 56 PHE B CA 1
ATOM 2554 C C . PHE B 2 56 ? 18.914 8.807 82.258 1.00 41.20 56 PHE B C 1
ATOM 2555 O O . PHE B 2 56 ? 19.635 9.814 82.236 1.00 40.49 56 PHE B O 1
ATOM 2563 N N . PHE B 2 57 ? 18.881 7.976 83.299 1.00 42.48 57 PHE B N 1
ATOM 2564 C CA . PHE B 2 57 ? 19.650 8.282 84.498 1.00 42.24 57 PHE B CA 1
ATOM 2565 C C . PHE B 2 57 ? 21.143 8.091 84.264 1.00 38.15 57 PHE B C 1
ATOM 2566 O O . PHE B 2 57 ? 21.943 8.854 84.801 1.00 39.23 57 PHE B O 1
ATOM 2574 N N . GLU B 2 58 ? 21.536 7.109 83.442 1.00 40.22 58 GLU B N 1
ATOM 2575 C CA . GLU B 2 58 ? 22.947 6.974 83.077 1.00 39.98 58 GLU B CA 1
ATOM 2576 C C . GLU B 2 58 ? 23.461 8.220 82.375 1.00 39.79 58 GLU B C 1
ATOM 2577 O O . GLU B 2 58 ? 24.639 8.577 82.515 1.00 39.42 58 GLU B O 1
ATOM 2583 N N . GLY B 2 59 ? 22.600 8.882 81.616 1.00 39.64 59 GLY B N 1
ATOM 2584 C CA . GLY B 2 59 ? 22.950 10.088 80.886 1.00 39.40 59 GLY B CA 1
ATOM 2585 C C . GLY B 2 59 ? 23.163 11.309 81.747 1.00 39.87 59 GLY B C 1
ATOM 2586 O O . GLY B 2 59 ? 23.553 12.359 81.226 1.00 39.77 59 GLY B O 1
ATOM 2587 N N . LEU B 2 60 ? 22.919 11.214 83.051 1.00 39.51 60 LEU B N 1
ATOM 2588 C CA . LEU B 2 60 ? 23.198 12.325 83.946 1.00 39.77 60 LEU B CA 1
ATOM 2589 C C . LEU B 2 60 ? 24.592 12.243 84.551 1.00 41.02 60 LEU B C 1
ATOM 2590 O O . LEU B 2 60 ? 25.055 13.221 85.149 1.00 38.79 60 LEU B O 1
ATOM 2595 N N . LEU B 2 61 ? 25.278 11.114 84.385 1.00 36.58 61 LEU B N 1
ATOM 2596 C CA . LEU B 2 61 ? 26.559 10.895 85.041 1.00 39.36 61 LEU B CA 1
ATOM 2597 C C . LEU B 2 61 ? 27.672 11.614 84.286 1.00 39.91 61 LEU B C 1
ATOM 2598 O O . LEU B 2 61 ? 27.564 11.843 83.075 1.00 40.39 61 LEU B O 1
ATOM 2603 N N . PRO B 2 62 ? 28.755 11.971 84.972 1.00 40.30 62 PRO B N 1
ATOM 2604 C CA . PRO B 2 62 ? 29.866 12.647 84.293 1.00 40.16 62 PRO B CA 1
ATOM 2605 C C . PRO B 2 62 ? 30.635 11.704 83.374 1.00 40.44 62 PRO B C 1
ATOM 2606 O O . PRO B 2 62 ? 30.537 10.479 83.460 1.00 39.59 62 PRO B O 1
ATOM 2610 N N . GLU B 2 63 ? 31.405 12.303 82.469 1.00 42.45 63 GLU B N 1
ATOM 2611 C CA . GLU B 2 63 ? 32.215 11.549 81.525 1.00 43.70 63 GLU B CA 1
ATOM 2612 C C . GLU B 2 63 ? 33.676 11.955 81.621 1.00 41.85 63 GLU B C 1
ATOM 2613 O O . GLU B 2 63 ? 34.031 12.992 82.194 1.00 44.38 63 GLU B O 1
ATOM 2619 N N . GLY B 2 64 ? 34.508 11.112 81.017 1.00 43.55 64 GLY B N 1
ATOM 2620 C CA . GLY B 2 64 ? 35.888 11.474 80.742 1.00 39.88 64 GLY B CA 1
ATOM 2621 C C . GLY B 2 64 ? 36.612 11.955 81.972 1.00 43.17 64 GLY B C 1
ATOM 2622 O O . GLY B 2 64 ? 36.553 11.339 83.043 1.00 41.74 64 GLY B O 1
ATOM 2623 N N . ILE B 2 65 ? 37.291 13.092 81.818 1.00 41.93 65 ILE B N 1
ATOM 2624 C CA . ILE B 2 65 ? 38.101 13.658 82.883 1.00 40.61 65 ILE B CA 1
ATOM 2625 C C . ILE B 2 65 ? 37.253 14.056 84.084 1.00 44.10 65 ILE B C 1
ATOM 2626 O O . ILE B 2 65 ? 37.739 14.063 85.225 1.00 40.78 65 ILE B O 1
ATOM 2639 N N . LEU B 2 67 ? 34.568 12.376 85.095 1.00 39.32 67 LEU B N 1
ATOM 2640 C CA . LEU B 2 67 ? 34.300 11.138 85.812 1.00 41.79 67 LEU B CA 1
ATOM 2641 C C . LEU B 2 67 ? 35.493 10.739 86.671 1.00 44.67 67 LEU B C 1
ATOM 2642 O O . LEU B 2 67 ? 35.318 10.306 87.815 1.00 40.84 67 LEU B O 1
ATOM 2647 N N . GLU B 2 68 ? 36.715 10.888 86.142 1.00 40.45 68 GLU B N 1
ATOM 2648 C CA . GLU B 2 68 ? 37.889 10.557 86.940 1.00 47.08 68 GLU B CA 1
ATOM 2649 C C . GLU B 2 68 ? 38.015 11.494 88.135 1.00 47.45 68 GLU B C 1
ATOM 2650 O O . GLU B 2 68 ? 38.475 11.079 89.203 1.00 43.38 68 GLU B O 1
ATOM 2656 N N . ALA B 2 69 ? 37.604 12.757 87.984 1.00 43.02 69 ALA B N 1
ATOM 2657 C CA . ALA B 2 69 ? 37.594 13.639 89.150 1.00 47.18 69 ALA B CA 1
ATOM 2658 C C . ALA B 2 69 ? 36.601 13.157 90.202 1.00 40.49 69 ALA B C 1
ATOM 2659 O O . ALA B 2 69 ? 36.886 13.231 91.408 1.00 43.69 69 ALA B O 1
ATOM 2661 N N . LEU B 2 70 ? 35.426 12.678 89.774 1.00 39.66 70 LEU B N 1
ATOM 2662 C CA . LEU B 2 70 ? 34.448 12.146 90.723 1.00 42.63 70 LEU B CA 1
ATOM 2663 C C . LEU B 2 70 ? 35.007 10.948 91.485 1.00 44.50 70 LEU B C 1
ATOM 2664 O O . LEU B 2 70 ? 34.871 10.858 92.714 1.00 43.01 70 LEU B O 1
ATOM 2669 N N . LEU B 2 71 ? 35.661 10.027 90.774 1.00 45.31 71 LEU B N 1
ATOM 2670 C CA . LEU B 2 71 ? 36.201 8.819 91.385 1.00 44.20 71 LEU B CA 1
ATOM 2671 C C . LEU B 2 71 ? 37.473 9.082 92.183 1.00 44.96 71 LEU B C 1
ATOM 2672 O O . LEU B 2 71 ? 37.881 8.222 92.973 1.00 46.60 71 LEU B O 1
ATOM 2677 N N . ARG B 2 72 ? 38.089 10.251 92.012 1.00 41.53 72 ARG B N 1
ATOM 2678 C CA . ARG B 2 72 ? 39.177 10.686 92.872 1.00 47.05 72 ARG B CA 1
ATOM 2679 C C . ARG B 2 72 ? 38.659 11.233 94.192 1.00 44.75 72 ARG B C 1
ATOM 2680 O O . ARG B 2 72 ? 39.365 11.175 95.203 1.00 49.25 72 ARG B O 1
ATOM 2688 N N . LYS B 2 73 ? 37.451 11.794 94.188 1.00 47.21 73 LYS B N 1
ATOM 2689 C CA . LYS B 2 73 ? 36.915 12.496 95.348 1.00 41.63 73 LYS B CA 1
ATOM 2690 C C . LYS B 2 73 ? 36.163 11.571 96.293 1.00 42.07 73 LYS B C 1
ATOM 2691 O O . LYS B 2 73 ? 36.226 11.756 97.513 1.00 44.07 73 LYS B O 1
ATOM 2697 N N . TYR B 2 74 ? 35.492 10.558 95.756 1.00 43.49 74 TYR B N 1
ATOM 2698 C CA . TYR B 2 74 ? 34.608 9.685 96.515 1.00 48.17 74 TYR B CA 1
ATOM 2699 C C . TYR B 2 74 ? 35.161 8.268 96.516 1.00 44.66 74 TYR B C 1
ATOM 2700 O O . TYR B 2 74 ? 35.775 7.832 95.533 1.00 47.45 74 TYR B O 1
ATOM 2709 N N . LYS B 2 75 ? 34.935 7.552 97.613 1.00 44.60 75 LYS B N 1
ATOM 2710 C CA . LYS B 2 75 ? 35.215 6.122 97.679 1.00 43.72 75 LYS B CA 1
ATOM 2711 C C . LYS B 2 75 ? 34.002 5.430 97.084 1.00 49.56 75 LYS B C 1
ATOM 2712 O O . LYS B 2 75 ? 33.030 5.125 97.774 1.00 46.86 75 LYS B O 1
ATOM 2718 N N . ILE B 2 76 ? 34.031 5.204 95.774 1.00 45.79 76 ILE B N 1
ATOM 2719 C CA . ILE B 2 76 ? 32.902 4.568 95.118 1.00 47.31 76 ILE B CA 1
ATOM 2720 C C . ILE B 2 76 ? 33.439 3.680 94.007 1.00 51.75 76 ILE B C 1
ATOM 2721 O O . ILE B 2 76 ? 34.472 3.973 93.402 1.00 49.01 76 ILE B O 1
ATOM 2726 N N . ASP B 2 77 ? 32.738 2.575 93.764 1.00 50.93 77 ASP B N 1
ATOM 2727 C CA . ASP B 2 77 ? 33.120 1.634 92.721 1.00 53.85 77 ASP B CA 1
ATOM 2728 C C . ASP B 2 77 ? 32.981 2.277 91.344 1.00 52.23 77 ASP B C 1
ATOM 2729 O O . ASP B 2 77 ? 32.080 3.084 91.104 1.00 44.72 77 ASP B O 1
ATOM 2734 N N . LYS B 2 78 ? 33.889 1.902 90.432 1.00 51.01 78 LYS B N 1
ATOM 2735 C CA . LYS B 2 78 ? 33.938 2.524 89.109 1.00 55.99 78 LYS B CA 1
ATOM 2736 C C . LYS B 2 78 ? 32.630 2.365 88.347 1.00 53.28 78 LYS B C 1
ATOM 2737 O O . LYS B 2 78 ? 32.283 3.235 87.539 1.00 47.73 78 LYS B O 1
ATOM 2739 N N . ASN B 2 79 ? 31.896 1.276 88.586 1.00 50.10 79 ASN B N 1
ATOM 2740 C CA . ASN B 2 79 ? 30.663 0.987 87.862 1.00 49.95 79 ASN B CA 1
ATOM 2741 C C . ASN B 2 79 ? 29.409 1.099 88.718 1.00 51.57 79 ASN B C 1
ATOM 2742 O O . ASN B 2 79 ? 28.326 0.721 88.263 1.00 53.26 79 ASN B O 1
ATOM 2747 N N . ASP B 2 80 ? 29.503 1.623 89.936 1.00 44.79 80 ASP B N 1
ATOM 2748 C CA . ASP B 2 80 ? 28.291 1.778 90.734 1.00 47.70 80 ASP B CA 1
ATOM 2749 C C . ASP B 2 80 ? 27.557 3.018 90.227 1.00 47.43 80 ASP B C 1
ATOM 2750 O O . ASP B 2 80 ? 27.600 4.105 90.814 1.00 44.09 80 ASP B O 1
ATOM 2755 N N . TYR B 2 81 ? 26.857 2.826 89.106 1.00 46.86 81 TYR B N 1
ATOM 2756 C CA . TYR B 2 81 ? 26.135 3.914 88.460 1.00 47.81 81 TYR B CA 1
ATOM 2757 C C . TYR B 2 81 ? 25.094 4.527 89.385 1.00 43.92 81 TYR B C 1
ATOM 2758 O O . TYR B 2 81 ? 24.951 5.752 89.441 1.00 41.98 81 TYR B O 1
ATOM 2767 N N . PHE B 2 82 ? 24.340 3.695 90.102 1.00 44.16 82 PHE B N 1
ATOM 2768 C CA . PHE B 2 82 ? 23.328 4.236 90.998 1.00 48.83 82 PHE B CA 1
ATOM 2769 C C . PHE B 2 82 ? 23.979 5.017 92.135 1.00 47.61 82 PHE B C 1
ATOM 2770 O O . PHE B 2 82 ? 23.523 6.111 92.494 1.00 43.63 82 PHE B O 1
ATOM 2778 N N . GLY B 2 83 ? 25.067 4.483 92.693 1.00 47.38 83 GLY B N 1
ATOM 2779 C CA . GLY B 2 83 ? 25.747 5.182 93.769 1.00 50.09 83 GLY B CA 1
ATOM 2780 C C . GLY B 2 83 ? 26.360 6.487 93.307 1.00 46.44 83 GLY B C 1
ATOM 2781 O O . GLY B 2 83 ? 26.332 7.487 94.032 1.00 42.35 83 GLY B O 1
ATOM 2782 N N . GLN B 2 84 ? 26.930 6.497 92.095 1.00 42.31 84 GLN B N 1
ATOM 2783 C CA . GLN B 2 84 ? 27.461 7.742 91.547 1.00 41.53 84 GLN B CA 1
ATOM 2784 C C . GLN B 2 84 ? 26.354 8.748 91.294 1.00 41.84 84 GLN B C 1
ATOM 2785 O O . GLN B 2 84 ? 26.543 9.953 91.510 1.00 40.33 84 GLN B O 1
ATOM 2791 N N . LEU B 2 85 ? 25.189 8.276 90.840 1.00 39.31 85 LEU B N 1
ATOM 2792 C CA . LEU B 2 85 ? 24.082 9.195 90.597 1.00 42.54 85 LEU B CA 1
ATOM 2793 C C . LEU B 2 85 ? 23.603 9.825 91.890 1.00 43.73 85 LEU B C 1
ATOM 2794 O O . LEU B 2 85 ? 23.238 11.006 91.912 1.00 43.83 85 LEU B O 1
ATOM 2799 N N . ILE B 2 86 ? 23.597 9.049 92.973 1.00 43.18 86 ILE B N 1
ATOM 2800 C CA . ILE B 2 86 ? 23.249 9.593 94.282 1.00 44.67 86 ILE B CA 1
ATOM 2801 C C . ILE B 2 86 ? 24.261 10.657 94.694 1.00 46.02 86 ILE B C 1
ATOM 2802 O O . ILE B 2 86 ? 23.896 11.717 95.220 1.00 45.57 86 ILE B O 1
ATOM 2807 N N . LEU B 2 87 ? 25.545 10.414 94.400 1.00 42.31 87 LEU B N 1
ATOM 2808 C CA . LEU B 2 87 ? 26.596 11.361 94.747 1.00 40.75 87 LEU B CA 1
ATOM 2809 C C . LEU B 2 87 ? 26.430 12.702 94.037 1.00 45.70 87 LEU B C 1
ATOM 2810 O O . LEU B 2 87 ? 26.628 13.760 94.650 1.00 48.62 87 LEU B O 1
ATOM 2815 N N . VAL B 2 88 ? 26.097 12.688 92.744 1.00 40.49 88 VAL B N 1
ATOM 2816 C CA . VAL B 2 88 ? 25.947 13.921 91.970 1.00 39.95 88 VAL B CA 1
ATOM 2817 C C . VAL B 2 88 ? 24.506 14.413 91.923 1.00 39.58 88 VAL B C 1
ATOM 2818 O O . VAL B 2 88 ? 24.253 15.493 91.371 1.00 43.60 88 VAL B O 1
ATOM 2822 N N . GLY B 2 89 ? 23.559 13.668 92.511 1.00 41.63 89 GLY B N 1
ATOM 2823 C CA . GLY B 2 89 ? 22.135 13.840 92.244 1.00 43.82 89 GLY B CA 1
ATOM 2824 C C . GLY B 2 89 ? 21.526 15.160 92.679 1.00 45.23 89 GLY B C 1
ATOM 2825 O O . GLY B 2 89 ? 20.447 15.520 92.186 1.00 44.16 89 GLY B O 1
ATOM 2826 N N . GLN B 2 90 ? 22.183 15.892 93.586 1.00 43.41 90 GLN B N 1
ATOM 2827 C CA . GLN B 2 90 ? 21.655 17.185 94.021 1.00 42.77 90 GLN B CA 1
ATOM 2828 C C . GLN B 2 90 ? 21.713 18.240 92.919 1.00 45.23 90 GLN B C 1
ATOM 2829 O O . GLN B 2 90 ? 20.975 19.230 92.995 1.00 41.33 90 GLN B O 1
ATOM 2835 N N . ASP B 2 91 ? 22.563 18.046 91.893 1.00 40.57 91 ASP B N 1
ATOM 2836 C CA . ASP B 2 91 ? 22.688 19.002 90.781 1.00 40.14 91 ASP B CA 1
ATOM 2837 C C . ASP B 2 91 ? 23.240 18.297 89.538 1.00 42.83 91 ASP B C 1
ATOM 2838 O O . ASP B 2 91 ? 24.456 18.100 89.433 1.00 40.14 91 ASP B O 1
ATOM 2843 N N . VAL B 2 92 ? 22.357 18.010 88.574 1.00 41.36 92 VAL B N 1
ATOM 2844 C CA . VAL B 2 92 ? 22.729 17.441 87.282 1.00 39.96 92 VAL B CA 1
ATOM 2845 C C . VAL B 2 92 ? 22.097 18.271 86.167 1.00 36.34 92 VAL B C 1
ATOM 2846 O O . VAL B 2 92 ? 21.280 19.156 86.403 1.00 39.35 92 VAL B O 1
ATOM 2850 N N . VAL B 2 93 ? 22.482 17.967 84.931 1.00 36.65 93 VAL B N 1
ATOM 2851 C CA . VAL B 2 93 ? 21.916 18.655 83.770 1.00 33.89 93 VAL B CA 1
ATOM 2852 C C . VAL B 2 93 ? 20.393 18.550 83.782 1.00 39.64 93 VAL B C 1
ATOM 2853 O O . VAL B 2 93 ? 19.831 17.553 84.251 1.00 45.77 93 VAL B O 1
ATOM 2857 N N . GLY B 2 94 ? 19.714 19.600 83.309 1.00 39.37 94 GLY B N 1
ATOM 2858 C CA . GLY B 2 94 ? 18.258 19.588 83.230 1.00 38.78 94 GLY B CA 1
ATOM 2859 C C . GLY B 2 94 ? 17.571 19.914 84.550 1.00 41.20 94 GLY B C 1
ATOM 2860 O O . GLY B 2 94 ? 18.126 20.558 85.448 1.00 42.24 94 GLY B O 1
ATOM 2861 N N . ALA B 2 95 ? 16.330 19.439 84.662 1.00 39.24 95 ALA B N 1
ATOM 2862 C CA . ALA B 2 95 ? 15.440 19.802 85.756 1.00 44.08 95 ALA B CA 1
ATOM 2863 C C . ALA B 2 95 ? 15.308 18.723 86.824 1.00 44.53 95 ALA B C 1
ATOM 2864 O O . ALA B 2 95 ? 14.618 18.947 87.823 1.00 45.62 95 ALA B O 1
ATOM 2866 N N . VAL B 2 96 ? 15.946 17.582 86.646 1.00 42.85 96 VAL B N 1
ATOM 2867 C CA . VAL B 2 96 ? 15.767 16.423 87.513 1.00 42.29 96 VAL B CA 1
ATOM 2868 C C . VAL B 2 96 ? 16.834 16.438 88.599 1.00 46.42 96 VAL B C 1
ATOM 2869 O O . VAL B 2 96 ? 17.985 16.807 88.342 1.00 45.99 96 VAL B O 1
ATOM 2873 N N . THR B 2 97 ? 16.456 16.053 89.821 1.00 44.36 97 THR B N 1
ATOM 2874 C CA . THR B 2 97 ? 17.404 15.776 90.891 1.00 46.19 97 THR B CA 1
ATOM 2875 C C . THR B 2 97 ? 17.087 14.421 91.515 1.00 47.41 97 THR B C 1
ATOM 2876 O O . THR B 2 97 ? 15.959 13.927 91.436 1.00 47.60 97 THR B O 1
ATOM 2880 N N . ILE B 2 98 ? 18.102 13.809 92.128 1.00 46.22 98 ILE B N 1
ATOM 2881 C CA . ILE B 2 98 ? 17.991 12.465 92.695 1.00 44.57 98 ILE B CA 1
ATOM 2882 C C . ILE B 2 98 ? 18.513 12.495 94.140 1.00 51.10 98 ILE B C 1
ATOM 2883 O O . ILE B 2 98 ? 19.659 12.899 94.390 1.00 44.56 98 ILE B O 1
ATOM 2888 N N . GLU B 2 99 ? 17.679 12.059 95.089 1.00 52.01 99 GLU B N 1
ATOM 2889 C CA . GLU B 2 99 ? 18.043 12.027 96.505 1.00 54.88 99 GLU B CA 1
ATOM 2890 C C . GLU B 2 99 ? 17.762 10.644 97.074 1.00 54.93 99 GLU B C 1
ATOM 2891 O O . GLU B 2 99 ? 16.649 10.129 96.931 1.00 54.87 99 GLU B O 1
ATOM 2897 N N . GLU B 2 100 ? 18.764 10.045 97.721 1.00 49.28 100 GLU B N 1
ATOM 2898 C CA . GLU B 2 100 ? 18.624 8.681 98.215 1.00 54.14 100 GLU B CA 1
ATOM 2899 C C . GLU B 2 100 ? 17.607 8.598 99.352 1.00 51.41 100 GLU B C 1
ATOM 2900 O O . GLU B 2 100 ? 17.426 9.540 100.129 1.00 53.47 100 GLU B O 1
ATOM 2906 N N . ILE B 2 101 ? 16.938 7.448 99.421 1.00 54.17 101 ILE B N 1
ATOM 2907 C CA . ILE B 2 101 ? 15.986 7.114 100.477 1.00 52.82 101 ILE B CA 1
ATOM 2908 C C . ILE B 2 101 ? 16.802 6.601 101.652 1.00 68.90 101 ILE B C 1
ATOM 2909 O O . ILE B 2 101 ? 17.351 5.498 101.578 1.00 65.18 101 ILE B O 1
ATOM 2914 N N . ARG B 2 102 ? 16.862 7.381 102.737 1.00 67.83 102 ARG B N 1
ATOM 2915 C CA . ARG B 2 102 ? 17.595 7.031 103.955 1.00 69.68 102 ARG B CA 1
ATOM 2916 C C . ARG B 2 102 ? 19.070 6.714 103.691 1.00 68.96 102 ARG B C 1
ATOM 2917 O O . ARG B 2 102 ? 19.889 7.616 103.483 1.00 69.95 102 ARG B O 1
#

Foldseek 3Di:
DAPVVQWDWFAWAQPPVDRDIDTDRDDGFKTKTFDGPVWPDFQLQQALLCLCVLLPAFAFDKDWDADPVRGIMIMGGDPQDDDDRHGWDKFWQCRQVVHDPVCFLVAALVVLVSLVVDFPDSLVQLLVVLLVVLSLLLQQVAAGRRQWMWIQDPNGTHTDGHDDRGNRVVGDDDDDFRHSHYQVNHGHPDALCSSQPCRQCVSSNDDPVSSVVSLVSVLVCLVVSLVSLVVTPDDPVSVSRNVSNVVSCVRNVSPD/DKKFKAFLPHTFWIWAADPQQKIKTFGDPPDDDDDPDPVDVVDGMDIGNHDDVVLLVQADDDVLVVLVVVDVDDSPPSVVRCCVCQCDTPHGMGIHDDD